Protein AF-A0A2N3DZ09-F1 (afdb_monomer)

Solvent-accessible surface area (backbone atoms only — not comparable to full-atom values): 9386 Å² total; per-residue (Å²): 88,71,68,40,46,47,39,39,41,68,52,60,60,44,59,74,87,43,36,81,53,61,42,41,30,54,29,26,44,50,49,13,45,51,24,38,31,51,24,44,52,27,56,62,69,74,42,85,71,33,64,64,31,42,54,54,16,49,54,24,42,52,52,20,52,54,44,47,62,77,50,73,42,57,91,76,39,46,87,38,39,52,97,92,37,68,31,72,43,34,47,53,20,52,53,48,47,52,51,47,53,52,51,50,51,52,41,74,75,44,48,89,80,42,56,71,66,55,50,55,49,51,48,19,49,46,27,29,49,51,6,48,31,44,28,52,70,41,59,89,63,66,85,41,62,84,79,25,40,87,65,45,78,56,69,36,58,54,36,30,52,50,9,48,48,25,44,49,51,55,56,52,51,51,55,62,66,74,79,108

Secondary structure (DSSP, 8-state):
-HHHHIIIIIIS---GGGIIIIIHHHHHHHHHHHHHHHHHHHHHTT-S-HHHHHHHHHHHHHHHHHHHHHT-SHHHHGGGEETTEE-HHHHHHHHHHHHHHHHHHHHHHHGGGS-HHHHHHHHHHHHHHHHHHHHTTTGGGTS-GGGSGGGPPPHHHHHHHHHHHHHHHHHHHHHTTT--

Structure (mmCIF, N/CA/C/O backbone):
data_AF-A0A2N3DZ09-F1
#
_entry.id   AF-A0A2N3DZ09-F1
#
loop_
_atom_site.group_PDB
_atom_site.id
_atom_site.type_symbol
_atom_site.label_atom_id
_atom_site.label_alt_id
_atom_site.label_comp_id
_atom_site.label_asym_id
_atom_site.label_entity_id
_atom_site.label_seq_id
_atom_site.pdbx_PDB_ins_code
_atom_site.Cartn_x
_atom_site.Cartn_y
_atom_site.Cartn_z
_atom_site.occupancy
_atom_site.B_iso_or_equiv
_atom_site.auth_seq_id
_atom_site.auth_comp_id
_atom_site.auth_asym_id
_atom_site.auth_atom_id
_atom_site.pdbx_PDB_model_num
ATOM 1 N N . MET A 1 1 ? 0.516 -13.765 -2.523 1.00 92.62 1 MET A N 1
ATOM 2 C CA . MET A 1 1 ? 1.692 -14.505 -3.037 1.00 92.62 1 MET A CA 1
ATOM 3 C C . MET A 1 1 ? 1.412 -15.111 -4.404 1.00 92.62 1 MET A C 1
ATOM 5 O O . MET A 1 1 ? 1.943 -14.573 -5.361 1.00 92.62 1 MET A O 1
ATOM 9 N N . ILE A 1 2 ? 0.514 -16.102 -4.525 1.00 97.50 2 ILE A N 1
ATOM 10 C CA . ILE A 1 2 ? 0.179 -16.771 -5.805 1.00 97.50 2 ILE A CA 1
ATOM 11 C C . ILE A 1 2 ? -0.110 -15.769 -6.933 1.00 97.50 2 ILE A C 1
ATOM 13 O O . ILE A 1 2 ? 0.542 -15.807 -7.970 1.00 97.50 2 ILE A O 1
ATOM 17 N N . TYR A 1 3 ? -1.008 -14.809 -6.692 1.00 97.88 3 TYR A N 1
ATOM 18 C CA . TYR A 1 3 ? -1.333 -13.768 -7.673 1.00 97.88 3 TYR A CA 1
ATOM 19 C C . TYR A 1 3 ? -0.104 -12.972 -8.141 1.00 97.88 3 TYR A C 1
ATOM 21 O O . TYR A 1 3 ? 0.063 -12.719 -9.330 1.00 97.88 3 TYR A O 1
ATOM 29 N N . ALA A 1 4 ? 0.774 -12.578 -7.213 1.00 97.75 4 ALA A N 1
ATOM 30 C CA . ALA A 1 4 ? 1.975 -11.818 -7.545 1.00 97.75 4 ALA A CA 1
ATOM 31 C C . ALA A 1 4 ? 2.954 -12.673 -8.363 1.00 97.75 4 ALA A C 1
ATOM 33 O O . ALA A 1 4 ? 3.461 -12.210 -9.377 1.00 97.75 4 ALA A O 1
ATOM 34 N N . THR A 1 5 ? 3.174 -13.929 -7.977 1.00 98.31 5 THR A N 1
ATOM 35 C CA . THR A 1 5 ? 4.051 -14.843 -8.720 1.00 98.31 5 THR A CA 1
ATOM 36 C C . THR A 1 5 ? 3.537 -15.097 -10.133 1.00 98.31 5 THR A C 1
ATOM 38 O O . THR A 1 5 ? 4.294 -14.932 -11.088 1.00 98.31 5 THR A O 1
ATOM 41 N N . LEU A 1 6 ? 2.245 -15.397 -10.286 1.00 98.38 6 LEU A N 1
ATOM 42 C CA . LEU A 1 6 ? 1.620 -15.566 -11.596 1.00 98.38 6 LEU A CA 1
ATOM 43 C C . LEU A 1 6 ? 1.772 -14.297 -12.447 1.00 98.38 6 LEU A C 1
ATOM 45 O O . LEU A 1 6 ? 2.271 -14.342 -13.567 1.00 98.38 6 LEU A O 1
ATOM 49 N N . ARG A 1 7 ? 1.404 -13.134 -11.905 1.00 97.81 7 ARG A N 1
ATOM 50 C CA . ARG A 1 7 ? 1.424 -11.879 -12.662 1.00 97.81 7 ARG A CA 1
ATOM 51 C C . ARG A 1 7 ? 2.832 -11.432 -13.051 1.00 97.81 7 ARG A C 1
ATOM 53 O O . ARG A 1 7 ? 3.018 -10.946 -14.161 1.00 97.81 7 ARG A O 1
ATOM 60 N N . TYR A 1 8 ? 3.799 -11.507 -12.139 1.00 97.44 8 TYR A N 1
ATOM 61 C CA . TYR A 1 8 ? 5.129 -10.934 -12.360 1.00 97.44 8 TYR A CA 1
ATOM 62 C C . TYR A 1 8 ? 6.102 -11.930 -12.988 1.00 97.44 8 TYR A C 1
ATOM 64 O O . TYR A 1 8 ? 6.720 -11.589 -13.989 1.00 97.44 8 TYR A O 1
ATOM 72 N N . ASN A 1 9 ? 6.225 -13.146 -12.460 1.00 98.31 9 ASN A N 1
ATOM 73 C CA . ASN A 1 9 ? 7.217 -14.101 -12.962 1.00 98.31 9 ASN A CA 1
ATOM 74 C C . ASN A 1 9 ? 6.710 -14.865 -14.185 1.00 98.31 9 ASN A C 1
ATOM 76 O O . ASN A 1 9 ? 7.442 -14.994 -15.157 1.00 98.31 9 ASN A O 1
ATOM 80 N N . VAL A 1 10 ? 5.452 -15.318 -14.165 1.00 98.12 10 VAL A N 1
ATOM 81 C CA . VAL A 1 10 ? 4.904 -16.123 -15.270 1.00 98.12 10 VAL A CA 1
ATOM 82 C C . VAL A 1 10 ? 4.451 -15.235 -16.431 1.00 98.12 10 VAL A C 1
ATOM 84 O O . VAL A 1 10 ? 4.887 -15.434 -17.556 1.00 98.12 10 VAL A O 1
ATOM 87 N N . LEU A 1 11 ? 3.601 -14.234 -16.173 1.00 97.81 11 LEU A N 1
ATOM 88 C CA . LEU A 1 11 ? 2.955 -13.456 -17.242 1.00 97.81 11 LEU A CA 1
ATOM 89 C C . LEU A 1 11 ? 3.761 -12.233 -17.700 1.00 97.81 11 LEU A C 1
ATOM 91 O O . LEU A 1 11 ? 3.748 -11.901 -18.879 1.00 97.81 11 LEU A O 1
ATOM 95 N N . LYS A 1 12 ? 4.446 -11.536 -16.783 1.00 95.94 12 LYS A N 1
ATOM 96 C CA . LYS A 1 12 ? 5.284 -10.367 -17.116 1.00 95.94 12 LYS A CA 1
ATOM 97 C C . LYS A 1 12 ? 6.733 -10.753 -17.463 1.00 95.94 12 LYS A C 1
ATOM 99 O O . LYS A 1 12 ? 7.478 -9.900 -17.930 1.00 95.94 12 LYS A O 1
ATOM 104 N N . GLY A 1 13 ? 7.136 -12.002 -17.217 1.00 97.06 13 GLY A N 1
ATOM 105 C CA . GLY A 1 13 ? 8.483 -12.495 -17.524 1.00 97.06 13 GLY A CA 1
ATOM 106 C C . GLY A 1 13 ? 9.590 -11.943 -16.620 1.00 97.06 13 GLY A C 1
ATOM 107 O O . GLY A 1 13 ? 10.732 -11.834 -17.056 1.00 97.06 13 GLY A O 1
ATOM 108 N N . VAL A 1 14 ? 9.280 -11.561 -15.374 1.00 97.06 14 VAL A N 1
ATOM 109 C CA . VAL A 1 14 ? 10.313 -11.165 -14.400 1.00 97.06 14 VAL A CA 1
ATOM 110 C C . VAL A 1 14 ? 11.214 -12.371 -14.091 1.00 97.06 14 VAL A C 1
ATOM 112 O O . VAL A 1 14 ? 10.671 -13.426 -13.734 1.00 97.06 14 VAL A O 1
ATOM 115 N N . PRO A 1 15 ? 12.555 -12.227 -14.161 1.00 97.75 15 PRO A N 1
ATOM 116 C CA . PRO A 1 15 ? 13.486 -13.307 -13.856 1.00 97.75 15 PRO A CA 1
ATOM 117 C C . PRO A 1 15 ? 13.202 -13.962 -12.503 1.00 97.75 15 PRO A C 1
ATOM 119 O O . PRO A 1 15 ? 12.905 -13.296 -11.510 1.00 97.75 15 PRO A O 1
ATOM 122 N N . TRP A 1 16 ? 13.305 -15.290 -12.439 1.00 98.25 16 TRP A N 1
ATOM 123 C CA . TRP A 1 16 ? 13.084 -16.033 -11.194 1.00 98.25 16 TRP A CA 1
ATOM 124 C C . TRP A 1 16 ? 14.126 -15.717 -10.116 1.00 98.25 16 TRP A C 1
ATOM 126 O O . TRP A 1 16 ? 13.819 -15.822 -8.932 1.00 98.25 16 TRP A O 1
ATOM 136 N N . THR A 1 17 ? 15.315 -15.256 -10.510 1.00 97.94 17 THR A N 1
ATOM 137 C CA . THR A 1 17 ? 16.346 -14.734 -9.600 1.00 97.94 17 THR A CA 1
ATOM 138 C C . THR A 1 17 ? 15.863 -13.529 -8.796 1.00 97.94 17 THR A C 1
ATOM 140 O O . THR A 1 17 ? 16.268 -13.364 -7.650 1.00 97.94 17 THR A O 1
ATOM 143 N N . ASP A 1 18 ? 14.936 -12.741 -9.345 1.00 97.56 18 ASP A N 1
ATOM 144 C CA . ASP A 1 18 ? 14.378 -11.559 -8.683 1.00 97.56 18 ASP A CA 1
ATOM 145 C C . ASP A 1 18 ? 13.150 -11.906 -7.833 1.00 97.56 18 ASP A C 1
ATOM 147 O O . ASP A 1 18 ? 12.592 -11.050 -7.148 1.00 97.56 18 ASP A O 1
ATOM 151 N N . TRP A 1 19 ? 12.681 -13.158 -7.854 1.00 97.88 19 TRP A N 1
ATOM 152 C CA . TRP A 1 19 ? 11.498 -13.568 -7.098 1.00 97.88 19 TRP A CA 1
ATOM 153 C C . TRP A 1 19 ? 11.608 -13.275 -5.586 1.00 97.88 19 TRP A C 1
ATOM 155 O O . TRP A 1 19 ? 10.655 -12.690 -5.050 1.00 97.88 19 TRP A O 1
ATOM 165 N N . PRO A 1 20 ? 12.729 -13.598 -4.894 1.00 97.56 20 PRO A N 1
ATOM 166 C CA . PRO A 1 20 ? 12.833 -13.431 -3.442 1.00 97.56 20 PRO A CA 1
ATOM 167 C C . PRO A 1 20 ? 12.804 -11.973 -2.985 1.00 97.56 20 PRO A C 1
ATOM 169 O O . PRO A 1 20 ? 12.381 -11.695 -1.868 1.00 97.56 20 PRO A O 1
ATOM 172 N N . SER A 1 21 ? 13.243 -11.042 -3.832 1.00 96.88 21 SER A N 1
ATOM 173 C CA . SER A 1 21 ? 13.284 -9.618 -3.513 1.00 96.88 21 SER A CA 1
ATOM 174 C C . SER A 1 21 ? 12.118 -8.886 -4.175 1.00 96.88 21 SER A C 1
ATOM 176 O O . SER A 1 21 ? 11.249 -8.361 -3.487 1.00 96.88 21 SER A O 1
ATOM 178 N N . TYR A 1 22 ? 12.019 -8.896 -5.501 1.00 97.75 22 TYR A N 1
ATOM 179 C CA . TYR A 1 22 ? 11.066 -8.091 -6.260 1.00 97.75 22 TYR A CA 1
ATOM 180 C C . TYR A 1 22 ? 9.622 -8.588 -6.152 1.00 97.75 22 TYR A C 1
ATOM 182 O O . TYR A 1 22 ? 8.715 -7.811 -5.839 1.00 97.75 22 TYR A O 1
ATOM 190 N N . THR A 1 23 ? 9.372 -9.873 -6.417 1.00 98.19 23 THR A N 1
ATOM 191 C CA . THR A 1 23 ? 8.002 -10.417 -6.388 1.00 98.19 23 THR A CA 1
ATOM 192 C C . THR A 1 23 ? 7.485 -10.519 -4.958 1.00 98.19 23 THR A C 1
ATOM 194 O O . THR A 1 23 ? 6.336 -10.144 -4.688 1.00 98.19 23 THR A O 1
ATOM 197 N N . LEU A 1 24 ? 8.334 -10.973 -4.033 1.00 98.00 24 LEU A N 1
ATOM 198 C CA . LEU A 1 24 ? 7.998 -11.061 -2.617 1.00 98.00 24 LEU A CA 1
ATOM 199 C C . LEU A 1 24 ? 7.676 -9.683 -2.022 1.00 98.00 24 LEU A C 1
ATOM 201 O O . LEU A 1 24 ? 6.643 -9.545 -1.367 1.00 98.00 24 LEU A O 1
ATOM 205 N N . ASN A 1 25 ? 8.455 -8.644 -2.354 1.00 98.56 25 ASN A N 1
ATOM 206 C CA . ASN A 1 25 ? 8.196 -7.266 -1.925 1.00 98.56 25 ASN A CA 1
ATOM 207 C C . ASN A 1 25 ? 6.770 -6.802 -2.272 1.00 98.56 25 ASN A C 1
ATOM 209 O O . ASN A 1 25 ? 6.054 -6.244 -1.440 1.00 98.56 25 ASN A O 1
ATOM 213 N N . LYS A 1 26 ? 6.303 -7.094 -3.491 1.00 98.19 26 LYS A N 1
ATOM 214 C CA . LYS A 1 26 ? 4.943 -6.729 -3.922 1.00 98.19 26 LYS A CA 1
ATOM 215 C C . LYS A 1 26 ? 3.862 -7.494 -3.173 1.00 98.19 26 LYS A C 1
ATOM 217 O O . LYS A 1 26 ? 2.798 -6.946 -2.892 1.00 98.19 26 LYS A O 1
ATOM 222 N N . ALA A 1 27 ? 4.112 -8.764 -2.867 1.00 98.38 27 ALA A N 1
ATOM 223 C CA . ALA A 1 27 ? 3.180 -9.557 -2.083 1.00 98.38 27 ALA A CA 1
ATOM 224 C C . ALA A 1 27 ? 3.114 -9.087 -0.626 1.00 98.38 27 ALA A C 1
ATOM 226 O O . ALA A 1 27 ? 2.021 -9.069 -0.070 1.00 98.38 27 ALA A O 1
ATOM 227 N N . PHE A 1 28 ? 4.242 -8.692 -0.030 1.00 98.75 28 PHE A N 1
ATOM 228 C CA . PHE A 1 28 ? 4.291 -8.120 1.315 1.00 98.75 28 PHE A CA 1
ATOM 229 C C . PHE A 1 28 ? 3.545 -6.792 1.391 1.00 98.75 28 PHE A C 1
ATOM 231 O O . PHE A 1 28 ? 2.725 -6.625 2.290 1.00 98.75 28 PHE A O 1
ATOM 238 N N . ALA A 1 29 ? 3.726 -5.909 0.404 1.00 98.56 29 ALA A N 1
ATOM 239 C CA . ALA A 1 29 ? 2.997 -4.644 0.320 1.00 98.56 29 ALA A CA 1
ATOM 240 C C . ALA A 1 29 ? 1.473 -4.853 0.372 1.00 98.56 29 ALA A C 1
ATOM 242 O O . ALA A 1 29 ? 0.774 -4.285 1.211 1.00 98.56 29 ALA A O 1
ATOM 243 N N . VAL A 1 30 ? 0.949 -5.723 -0.499 1.00 98.50 30 VAL A N 1
ATOM 244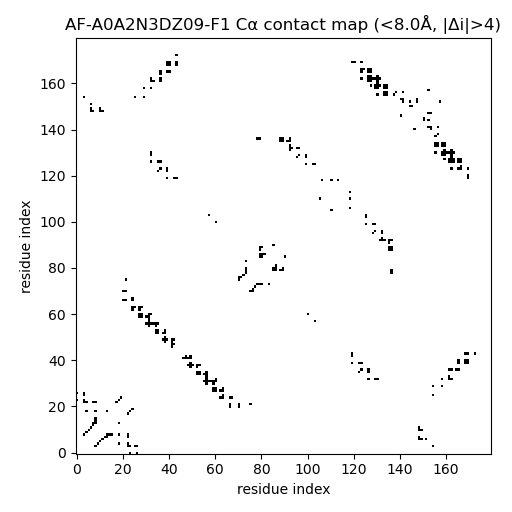 C CA . VAL A 1 30 ? -0.495 -5.996 -0.557 1.00 98.50 30 VAL A CA 1
ATOM 245 C C . VAL A 1 30 ? -0.964 -6.810 0.646 1.00 98.50 30 VAL A C 1
ATOM 247 O O . VAL A 1 30 ? -2.033 -6.540 1.180 1.00 98.50 30 VAL A O 1
ATOM 250 N N . GLY A 1 31 ? -0.172 -7.776 1.113 1.00 98.56 31 GLY A N 1
ATOM 251 C CA . GLY A 1 31 ? -0.488 -8.567 2.302 1.00 98.56 31 GLY A CA 1
ATOM 252 C C . GLY A 1 31 ? -0.629 -7.705 3.557 1.00 98.56 31 GLY A C 1
ATOM 253 O O . GLY A 1 31 ? -1.585 -7.884 4.309 1.00 98.56 31 GLY A O 1
ATOM 254 N N . SER A 1 32 ? 0.265 -6.729 3.736 1.00 98.69 32 SER A N 1
ATOM 255 C CA . SER A 1 32 ? 0.183 -5.745 4.814 1.00 98.69 32 SER A CA 1
ATOM 256 C C . SER A 1 32 ? -1.127 -4.960 4.760 1.00 98.69 32 SER A C 1
ATOM 258 O O . SER A 1 32 ? -1.901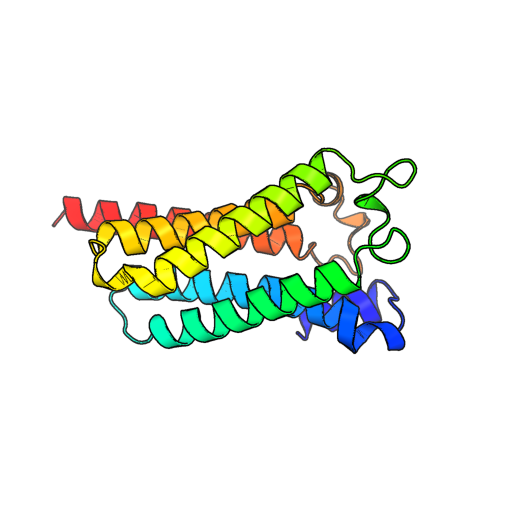 -4.973 5.719 1.00 98.69 32 SER A O 1
ATOM 260 N N . LEU A 1 33 ? -1.427 -4.351 3.608 1.00 98.69 33 LEU A N 1
ATOM 261 C CA . LEU A 1 33 ? -2.652 -3.579 3.423 1.00 98.69 33 LEU A CA 1
ATOM 262 C C . LEU A 1 33 ? -3.904 -4.422 3.685 1.00 98.69 33 LEU A C 1
ATOM 264 O O . LEU A 1 33 ? -4.798 -3.987 4.407 1.00 98.69 33 LEU A O 1
ATOM 268 N N . LEU A 1 34 ? -3.972 -5.640 3.143 1.00 98.62 34 LEU A N 1
ATOM 269 C CA . LEU A 1 34 ? -5.118 -6.525 3.349 1.00 98.62 34 LEU A CA 1
ATOM 270 C C . LEU A 1 34 ? -5.294 -6.911 4.824 1.00 98.62 34 LEU A C 1
ATOM 272 O O . LEU A 1 34 ? -6.430 -7.011 5.285 1.00 98.62 34 LEU A O 1
ATOM 276 N N . ALA A 1 35 ? -4.207 -7.071 5.584 1.00 98.62 35 ALA A N 1
ATOM 277 C CA . ALA A 1 35 ? -4.282 -7.308 7.023 1.00 98.62 35 ALA A CA 1
ATOM 278 C C . ALA A 1 35 ? -4.860 -6.095 7.776 1.00 98.62 35 ALA A C 1
ATOM 280 O O . ALA A 1 35 ? -5.722 -6.267 8.641 1.00 98.62 35 ALA A O 1
ATOM 281 N N . ILE A 1 36 ? -4.462 -4.871 7.406 1.00 98.31 36 ILE A N 1
ATOM 282 C CA . ILE A 1 36 ? -5.009 -3.631 7.984 1.00 98.31 36 ILE A CA 1
ATOM 283 C C . ILE A 1 36 ? -6.496 -3.481 7.622 1.00 98.31 36 ILE A C 1
ATOM 285 O O . ILE A 1 36 ? -7.320 -3.236 8.502 1.00 98.31 36 ILE A O 1
ATOM 289 N N . VAL A 1 37 ? -6.873 -3.699 6.358 1.00 98.50 37 VAL A N 1
ATOM 290 C CA . VAL A 1 37 ? -8.278 -3.661 5.907 1.00 98.50 37 VAL A CA 1
ATOM 291 C C . VAL A 1 37 ? -9.119 -4.696 6.661 1.00 98.50 37 VAL A C 1
ATOM 293 O O . VAL A 1 37 ? -10.204 -4.380 7.152 1.00 98.50 37 VAL A O 1
ATOM 296 N N . ALA A 1 38 ? -8.614 -5.920 6.828 1.00 98.25 38 ALA A N 1
ATOM 297 C CA . ALA A 1 38 ? -9.289 -6.953 7.606 1.00 98.25 38 ALA A CA 1
ATOM 298 C C . ALA A 1 38 ? -9.442 -6.559 9.086 1.00 98.25 38 ALA A C 1
ATOM 300 O O . ALA A 1 38 ? -10.485 -6.830 9.685 1.00 98.25 38 ALA A O 1
ATOM 301 N N . ALA A 1 39 ? -8.451 -5.882 9.674 1.00 97.38 39 ALA A N 1
ATOM 302 C CA . ALA A 1 39 ? -8.551 -5.350 11.030 1.00 97.38 39 ALA A CA 1
ATOM 303 C C . ALA A 1 39 ? -9.642 -4.270 11.141 1.00 97.38 39 ALA A C 1
ATOM 305 O O . ALA A 1 39 ? -10.433 -4.319 12.083 1.00 97.38 39 ALA A O 1
ATOM 306 N N . VAL A 1 40 ? -9.751 -3.361 10.163 1.00 96.81 40 VAL A N 1
ATOM 307 C CA . VAL A 1 40 ? -10.836 -2.361 10.091 1.00 96.81 40 VAL A CA 1
ATOM 308 C C . VAL A 1 40 ? -12.204 -3.044 10.029 1.00 96.81 40 VAL A C 1
ATOM 310 O O . VAL A 1 40 ? -13.092 -2.710 10.812 1.00 96.81 40 VAL A O 1
ATOM 313 N N 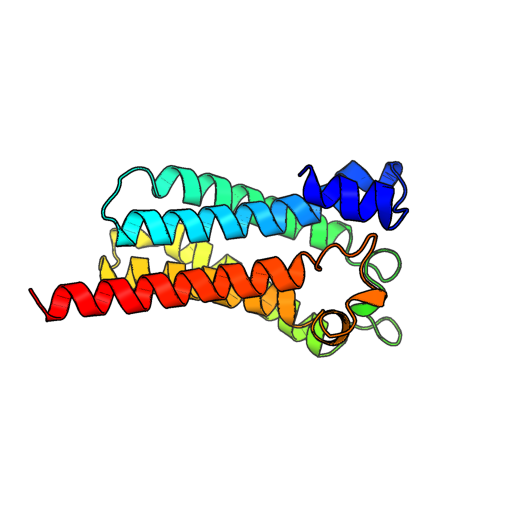. ILE A 1 41 ? -12.367 -4.050 9.164 1.00 96.38 41 ILE A N 1
ATOM 314 C CA . ILE A 1 41 ? -13.623 -4.808 9.041 1.00 96.38 41 ILE A CA 1
ATOM 315 C C . ILE A 1 41 ? -13.971 -5.523 10.354 1.00 96.38 41 ILE A C 1
ATOM 317 O O . ILE A 1 41 ? -15.124 -5.489 10.785 1.00 96.38 41 ILE A O 1
ATOM 321 N N . ARG A 1 42 ? -12.995 -6.157 11.019 1.00 95.75 42 ARG A N 1
ATOM 322 C CA . ARG A 1 42 ? -13.223 -6.820 12.315 1.00 95.75 42 ARG A CA 1
ATOM 323 C C . ARG A 1 42 ? -13.653 -5.832 13.393 1.00 95.75 42 ARG A C 1
ATOM 325 O O . ARG A 1 42 ? -14.603 -6.122 14.115 1.00 95.75 42 ARG A O 1
ATOM 332 N N . LEU A 1 43 ? -13.017 -4.662 13.464 1.00 92.88 43 LEU A N 1
ATOM 333 C CA . LEU A 1 43 ? -13.391 -3.610 14.412 1.00 92.88 43 LEU A CA 1
ATOM 334 C C . LEU A 1 43 ? -14.806 -3.084 14.149 1.00 92.88 43 LEU A C 1
ATOM 336 O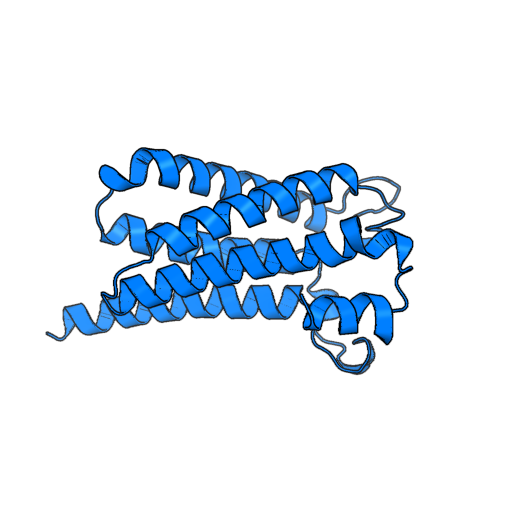 O . LEU A 1 43 ? -15.601 -3.002 15.085 1.00 92.88 43 LEU A O 1
ATOM 340 N N . ALA A 1 44 ? -15.153 -2.822 12.886 1.00 92.00 44 ALA A N 1
ATOM 341 C CA . ALA A 1 44 ? -16.496 -2.398 12.490 1.00 92.00 44 ALA A CA 1
ATOM 342 C C . ALA A 1 44 ? -17.570 -3.434 12.863 1.00 92.00 44 ALA A C 1
ATOM 344 O O . ALA A 1 44 ? -18.667 -3.072 13.281 1.00 92.00 44 ALA A O 1
ATOM 345 N N . ARG A 1 45 ? -17.239 -4.728 12.769 1.00 91.56 45 ARG A N 1
ATOM 346 C CA . ARG A 1 45 ? -18.122 -5.845 13.145 1.00 91.56 45 ARG A CA 1
ATOM 347 C C . ARG A 1 45 ? -18.046 -6.239 14.624 1.00 91.56 45 ARG A C 1
ATOM 349 O O . ARG A 1 45 ? -18.708 -7.196 15.007 1.00 91.56 45 ARG A O 1
ATOM 356 N N . ARG A 1 46 ? -17.242 -5.545 15.442 1.00 90.00 46 ARG A N 1
ATOM 357 C CA . ARG A 1 46 ? -17.003 -5.866 16.865 1.00 90.00 46 ARG A CA 1
ATOM 358 C C . ARG A 1 46 ? -16.498 -7.301 17.099 1.00 90.00 46 ARG A C 1
ATOM 360 O O . ARG A 1 46 ? -16.813 -7.923 18.106 1.00 90.00 46 ARG A O 1
ATOM 367 N N . VAL A 1 47 ? -15.692 -7.822 16.172 1.00 91.88 47 VAL A N 1
ATOM 368 C CA . VAL A 1 47 ? -15.083 -9.159 16.253 1.00 91.88 47 VAL A CA 1
ATOM 369 C C . VAL A 1 47 ? -13.646 -9.058 16.770 1.00 91.88 47 VAL A C 1
ATOM 371 O O . VAL A 1 47 ? -12.880 -8.185 16.357 1.00 91.88 47 VAL A O 1
ATOM 374 N N . ASN A 1 48 ? -13.266 -9.987 17.648 1.00 89.56 48 ASN A N 1
ATOM 375 C CA . ASN A 1 48 ? -11.923 -10.074 18.222 1.00 89.56 48 ASN A CA 1
ATOM 376 C C . ASN A 1 48 ? -10.841 -10.458 17.189 1.00 89.56 48 ASN A C 1
ATOM 378 O O . ASN A 1 48 ? -11.119 -10.902 16.074 1.00 89.56 48 ASN A O 1
ATOM 382 N N . GLY A 1 49 ? -9.570 -10.303 17.576 1.00 91.00 49 GLY A N 1
ATOM 383 C CA . GLY A 1 49 ? -8.420 -10.734 16.770 1.00 91.00 49 GLY A CA 1
ATOM 384 C C . GLY A 1 49 ? -7.926 -9.710 15.741 1.00 91.00 49 GLY A C 1
ATOM 385 O O . GLY A 1 49 ? -7.246 -10.086 14.788 1.00 91.00 49 GLY A O 1
ATOM 386 N N . SER A 1 50 ? -8.260 -8.425 15.890 1.00 93.06 50 SER A N 1
ATOM 387 C CA . SER A 1 50 ? -7.664 -7.344 15.088 1.00 93.06 50 SER A CA 1
ATOM 388 C C . SER A 1 50 ? -6.179 -7.136 15.411 1.00 93.06 50 SER A C 1
ATOM 390 O O . SER A 1 50 ? -5.394 -6.892 14.502 1.00 93.06 50 SER A O 1
ATOM 392 N N . ALA A 1 51 ? -5.769 -7.315 16.671 1.00 93.62 51 ALA A N 1
ATOM 393 C CA . ALA A 1 51 ? -4.383 -7.130 17.108 1.00 93.62 51 ALA A CA 1
ATOM 394 C C . ALA A 1 51 ? -3.390 -8.022 16.342 1.00 93.62 51 ALA A C 1
ATOM 396 O O . ALA A 1 51 ? -2.410 -7.524 15.799 1.00 93.62 51 ALA A O 1
ATOM 397 N N . THR A 1 52 ? -3.674 -9.323 16.217 1.00 96.19 52 THR A N 1
ATOM 398 C CA . THR A 1 52 ? -2.815 -10.263 15.477 1.00 96.19 52 THR A CA 1
ATOM 399 C C . THR A 1 52 ? -2.671 -9.877 14.004 1.00 96.19 52 THR A C 1
ATOM 401 O O . THR A 1 52 ? -1.578 -9.972 13.453 1.00 96.19 52 THR A O 1
ATOM 404 N N . LEU A 1 53 ? -3.751 -9.402 13.369 1.00 97.75 53 LEU A N 1
ATOM 405 C CA . LEU A 1 53 ? -3.696 -8.911 11.989 1.00 97.75 53 LEU A CA 1
ATOM 406 C C . LEU A 1 53 ? -2.808 -7.672 11.870 1.00 97.75 53 LEU A C 1
ATOM 408 O O . LEU A 1 53 ? -2.034 -7.581 10.926 1.00 97.75 53 LEU A O 1
ATOM 412 N N . LEU A 1 54 ? -2.894 -6.741 12.822 1.00 97.06 54 LEU A N 1
ATOM 413 C CA . LEU A 1 54 ? -2.087 -5.521 12.814 1.00 97.06 54 LEU A CA 1
ATOM 414 C C . LEU A 1 54 ? -0.602 -5.804 13.064 1.00 97.06 54 LEU A C 1
ATOM 416 O O . LEU A 1 54 ? 0.232 -5.192 12.407 1.00 97.06 54 LEU A O 1
ATOM 420 N N . VAL A 1 55 ? -0.264 -6.762 13.936 1.00 97.06 55 VAL A N 1
ATOM 421 C CA . VAL A 1 55 ? 1.130 -7.195 14.150 1.00 97.06 55 VAL A CA 1
ATOM 422 C C . VAL A 1 55 ? 1.727 -7.731 12.851 1.00 97.06 55 VAL A C 1
ATOM 424 O O . VAL A 1 55 ? 2.753 -7.234 12.390 1.00 97.06 55 VAL A O 1
ATOM 427 N N . TRP A 1 56 ? 1.061 -8.694 12.208 1.00 98.00 56 TRP A N 1
ATOM 428 C CA . TRP A 1 56 ? 1.543 -9.236 10.936 1.00 98.00 56 TRP A CA 1
ATOM 429 C C . TRP A 1 56 ? 1.498 -8.202 9.808 1.00 98.00 56 TRP A C 1
ATOM 431 O O . TRP A 1 56 ? 2.411 -8.155 8.988 1.00 98.00 56 TRP A O 1
ATOM 441 N N . GLY A 1 57 ? 0.491 -7.327 9.793 1.00 98.12 57 GLY A N 1
ATOM 442 C CA . GLY A 1 57 ? 0.406 -6.204 8.863 1.00 98.12 57 GLY A CA 1
ATOM 443 C C . GLY A 1 57 ? 1.610 -5.267 8.978 1.00 98.12 57 GLY A C 1
ATOM 444 O O . GLY A 1 57 ? 2.211 -4.923 7.960 1.00 98.12 57 GLY A O 1
ATOM 445 N N . GLY A 1 58 ? 2.013 -4.926 10.204 1.00 98.00 58 GLY A N 1
ATOM 446 C CA . GLY A 1 58 ? 3.196 -4.116 10.488 1.00 98.00 58 GLY A CA 1
ATOM 447 C C . GLY A 1 58 ? 4.501 -4.800 10.074 1.00 98.00 58 GLY A C 1
ATOM 448 O O . GLY A 1 58 ? 5.320 -4.182 9.398 1.00 98.00 58 GLY A O 1
ATOM 449 N N . VAL A 1 59 ? 4.672 -6.092 10.388 1.00 98.31 59 VAL A N 1
ATOM 450 C CA . VAL A 1 59 ? 5.850 -6.879 9.964 1.00 98.31 59 VAL A CA 1
ATOM 451 C C . VAL A 1 59 ? 5.988 -6.886 8.439 1.00 98.31 59 VAL A C 1
ATOM 453 O O . VAL A 1 59 ? 7.070 -6.633 7.910 1.00 98.31 59 VAL A O 1
ATOM 456 N N . LEU A 1 60 ? 4.888 -7.122 7.719 1.00 98.62 60 LEU A N 1
ATOM 457 C CA . LEU A 1 60 ? 4.883 -7.124 6.257 1.00 98.62 60 LEU A CA 1
ATOM 458 C C . LEU A 1 60 ? 5.164 -5.732 5.670 1.00 98.62 60 LEU A C 1
ATOM 460 O O . LEU A 1 60 ? 5.880 -5.636 4.675 1.00 98.62 60 LEU A O 1
ATOM 464 N N . ALA A 1 61 ? 4.651 -4.659 6.281 1.00 98.56 61 ALA A N 1
ATOM 465 C CA . ALA A 1 61 ? 4.938 -3.285 5.858 1.00 98.56 61 ALA A CA 1
ATOM 466 C C . ALA A 1 61 ? 6.415 -2.917 6.050 1.00 98.56 61 ALA A C 1
ATOM 468 O O . ALA A 1 61 ? 7.025 -2.298 5.175 1.00 98.56 61 ALA A O 1
ATOM 469 N N . LEU A 1 62 ? 7.004 -3.323 7.179 1.00 98.31 62 LEU A N 1
ATOM 470 C CA . LEU A 1 62 ? 8.419 -3.109 7.461 1.00 98.31 62 LEU A CA 1
ATOM 471 C C . LEU A 1 62 ? 9.292 -3.867 6.456 1.00 98.31 62 LEU A C 1
ATOM 473 O O . LEU A 1 62 ? 10.170 -3.268 5.838 1.00 98.31 62 LEU A O 1
ATOM 477 N N . ALA A 1 63 ? 9.008 -5.152 6.229 1.00 98.50 63 ALA A N 1
ATOM 478 C CA . ALA A 1 63 ? 9.716 -5.954 5.234 1.00 98.50 63 ALA A CA 1
ATOM 479 C C . ALA A 1 63 ? 9.595 -5.350 3.822 1.00 98.50 63 ALA A C 1
ATOM 481 O O . ALA A 1 63 ? 10.593 -5.238 3.112 1.00 98.50 63 ALA A O 1
ATOM 482 N N . HIS A 1 64 ? 8.396 -4.901 3.437 1.00 98.38 64 HIS A N 1
ATOM 483 C CA . HIS A 1 64 ? 8.159 -4.194 2.178 1.00 98.38 64 HIS A CA 1
ATOM 484 C C . HIS A 1 64 ? 9.009 -2.919 2.055 1.00 98.38 64 HIS A C 1
ATOM 486 O O . HIS A 1 64 ? 9.628 -2.675 1.018 1.00 98.38 64 HIS A O 1
ATOM 492 N N . SER A 1 65 ? 9.070 -2.114 3.114 1.00 98.25 65 SER A N 1
ATOM 493 C CA . SER A 1 65 ? 9.829 -0.861 3.121 1.00 98.25 65 SER A CA 1
ATOM 494 C C . SER A 1 65 ? 11.329 -1.118 2.960 1.00 98.25 65 SER A C 1
ATOM 496 O O . SER A 1 65 ? 11.971 -0.507 2.107 1.00 98.25 65 SER A O 1
ATOM 498 N N . LEU A 1 66 ? 11.876 -2.080 3.711 1.00 98.19 66 LEU A N 1
ATOM 499 C CA . LEU A 1 66 ? 13.291 -2.459 3.638 1.00 98.19 66 LEU A CA 1
ATOM 500 C C . LEU A 1 66 ? 13.669 -3.015 2.258 1.00 98.19 66 LEU A C 1
ATOM 502 O O . LEU A 1 66 ? 14.664 -2.585 1.677 1.00 98.19 66 LEU A O 1
ATOM 506 N N . LEU A 1 67 ? 12.854 -3.914 1.695 1.00 98.31 67 LEU A N 1
ATOM 507 C CA . LEU A 1 67 ? 13.072 -4.439 0.342 1.00 98.31 67 LEU A CA 1
ATOM 508 C C . LEU A 1 67 ? 12.947 -3.348 -0.723 1.00 98.31 67 LEU A C 1
ATOM 510 O O . LEU A 1 67 ? 13.683 -3.357 -1.704 1.00 98.31 67 LEU A O 1
ATOM 514 N N . THR A 1 68 ? 12.028 -2.398 -0.546 1.00 97.81 68 THR A N 1
ATOM 515 C CA . THR A 1 68 ? 11.874 -1.279 -1.480 1.00 97.81 68 THR A CA 1
ATOM 516 C C . THR A 1 68 ? 13.105 -0.384 -1.475 1.00 97.81 68 THR A C 1
ATOM 518 O O . THR A 1 68 ? 13.562 -0.036 -2.557 1.00 97.81 68 THR A O 1
ATOM 521 N N . PHE A 1 69 ? 13.686 -0.081 -0.309 1.00 96.88 69 PHE A N 1
ATOM 522 C CA . PHE A 1 69 ? 14.948 0.662 -0.232 1.00 96.88 69 PHE A CA 1
ATOM 523 C C . PHE A 1 69 ? 16.121 -0.108 -0.841 1.00 96.88 69 PHE A C 1
ATOM 525 O O . PHE A 1 69 ? 16.887 0.476 -1.601 1.00 96.88 69 PHE A O 1
ATOM 532 N N . ALA A 1 70 ? 16.231 -1.413 -0.580 1.00 97.62 70 ALA A N 1
ATOM 533 C CA . ALA A 1 70 ? 17.280 -2.250 -1.166 1.00 97.62 70 ALA A CA 1
ATOM 534 C C . ALA A 1 70 ? 17.194 -2.346 -2.703 1.00 97.62 70 ALA A C 1
ATOM 536 O O . ALA A 1 70 ? 18.201 -2.575 -3.365 1.00 97.62 70 ALA A O 1
ATOM 537 N N . LEU A 1 71 ? 15.994 -2.173 -3.265 1.00 97.31 71 LEU A N 1
ATOM 538 C CA . LEU A 1 71 ? 15.723 -2.232 -4.703 1.00 97.31 71 LEU A CA 1
ATOM 539 C C . LEU A 1 71 ? 15.520 -0.847 -5.338 1.00 97.31 71 LEU A C 1
ATOM 541 O O . LEU A 1 71 ? 15.084 -0.793 -6.487 1.00 97.31 71 LEU A O 1
ATOM 545 N N . LEU A 1 72 ? 15.741 0.260 -4.614 1.00 97.00 72 LEU A N 1
ATOM 546 C CA . LEU A 1 72 ? 15.416 1.615 -5.081 1.00 97.00 72 LEU A CA 1
ATOM 547 C C . LEU A 1 72 ? 16.410 2.093 -6.149 1.00 97.00 72 LEU A C 1
ATOM 549 O O . LEU A 1 72 ? 17.251 2.951 -5.907 1.00 97.00 72 LEU A O 1
ATOM 553 N N . ASP A 1 73 ? 16.277 1.524 -7.340 1.00 96.31 73 ASP A N 1
ATOM 554 C CA . ASP A 1 73 ? 17.157 1.728 -8.480 1.00 96.31 73 ASP A CA 1
ATOM 555 C C . ASP A 1 73 ? 16.335 1.742 -9.790 1.00 96.31 73 ASP A C 1
ATOM 557 O O . ASP A 1 73 ? 15.326 1.021 -9.895 1.00 96.31 73 ASP A O 1
ATOM 561 N N . PRO A 1 74 ? 16.719 2.543 -10.805 1.00 95.44 74 PRO A N 1
ATOM 562 C CA . PRO A 1 74 ? 16.048 2.572 -12.104 1.00 95.44 74 PRO A CA 1
ATOM 563 C C . PRO A 1 74 ? 15.945 1.209 -12.803 1.00 95.44 74 PRO A C 1
ATOM 565 O O . PRO A 1 74 ? 14.987 0.995 -13.545 1.00 95.44 74 PRO A O 1
ATOM 568 N N . ILE A 1 75 ? 16.861 0.271 -12.545 1.00 95.00 75 ILE A N 1
ATOM 569 C CA . ILE A 1 75 ? 16.820 -1.096 -13.085 1.00 95.00 75 ILE A CA 1
ATOM 570 C C . ILE A 1 75 ? 15.534 -1.811 -12.647 1.00 95.00 75 ILE A C 1
ATOM 572 O O . ILE A 1 75 ? 14.849 -2.424 -13.466 1.00 95.00 75 ILE A O 1
ATOM 576 N N . TYR A 1 76 ? 15.145 -1.690 -11.375 1.00 95.25 76 TYR A N 1
ATOM 577 C CA . TYR A 1 76 ? 13.944 -2.346 -10.840 1.00 95.25 76 TYR A CA 1
ATOM 578 C C . TYR A 1 76 ? 12.680 -1.497 -10.991 1.00 95.25 76 TYR A C 1
ATOM 580 O O . TYR A 1 76 ? 11.567 -2.025 -11.145 1.00 95.25 76 TYR A O 1
ATOM 588 N N . TYR A 1 77 ? 12.835 -0.174 -10.934 1.00 94.75 77 TYR A N 1
ATOM 589 C CA . TYR A 1 77 ? 11.730 0.769 -10.843 1.00 94.75 77 TYR A CA 1
ATOM 590 C C . TYR A 1 77 ? 11.844 1.934 -11.828 1.00 94.75 77 TYR A C 1
ATOM 592 O O . TYR A 1 77 ? 11.552 3.064 -11.460 1.00 94.75 77 TYR A O 1
ATOM 600 N N . ALA A 1 78 ? 12.180 1.671 -13.094 1.00 94.69 78 ALA A N 1
ATOM 601 C CA . ALA A 1 78 ? 12.380 2.695 -14.130 1.00 94.69 78 ALA A CA 1
ATOM 602 C C . ALA A 1 78 ? 11.330 3.826 -14.138 1.00 94.69 78 ALA A C 1
ATOM 604 O O . ALA A 1 78 ? 11.678 4.993 -14.234 1.00 94.69 78 ALA A O 1
ATOM 605 N N . ARG A 1 79 ? 10.041 3.502 -13.954 1.00 92.69 79 ARG A N 1
ATOM 606 C CA . ARG A 1 79 ? 8.939 4.490 -13.933 1.00 92.69 79 ARG A CA 1
ATOM 607 C C . ARG A 1 79 ? 8.969 5.460 -12.749 1.00 92.69 79 ARG A C 1
ATOM 609 O O . ARG A 1 79 ? 8.305 6.489 -12.797 1.00 92.69 79 ARG A O 1
ATOM 616 N N . LEU A 1 80 ? 9.678 5.120 -11.675 1.00 96.50 80 LEU A N 1
ATOM 617 C CA . LEU A 1 80 ? 9.856 6.009 -10.5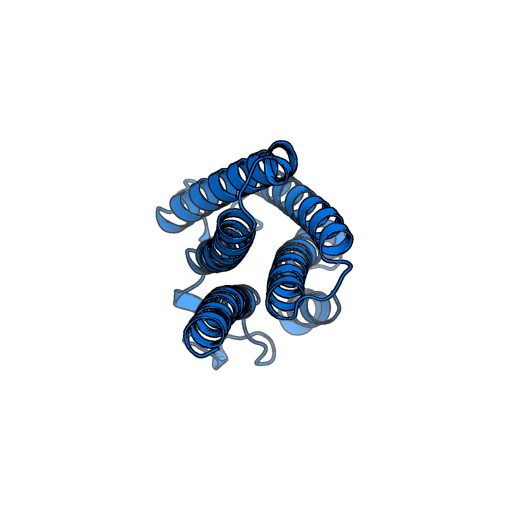32 1.00 96.50 80 LEU A CA 1
ATOM 618 C C . LEU A 1 80 ? 10.895 7.094 -10.812 1.00 96.50 80 LEU A C 1
ATOM 620 O O . LEU A 1 80 ? 10.915 8.081 -10.081 1.00 96.50 80 LEU A O 1
ATOM 624 N N . PHE A 1 81 ? 11.705 6.943 -11.863 1.00 97.62 81 PHE A N 1
ATOM 625 C CA . PHE A 1 81 ? 12.819 7.826 -12.164 1.00 97.62 81 PHE A CA 1
ATOM 626 C C . PHE A 1 81 ? 12.643 8.565 -13.497 1.00 97.62 81 PHE A C 1
ATOM 628 O O . PHE A 1 81 ? 12.080 8.047 -14.457 1.00 97.62 81 PHE A O 1
ATOM 635 N N . HIS A 1 82 ? 13.166 9.784 -13.551 1.00 96.88 82 HIS A N 1
ATOM 636 C CA . HIS A 1 82 ? 13.351 10.586 -14.751 1.00 96.88 82 HIS A CA 1
ATOM 637 C C . HIS A 1 82 ? 14.720 11.262 -14.645 1.00 96.88 82 HIS A C 1
ATOM 639 O O . HIS A 1 82 ? 15.012 11.892 -13.630 1.00 96.88 82 HIS A O 1
ATOM 645 N N . GLU A 1 83 ? 15.586 11.055 -15.643 1.00 95.12 83 GLU A N 1
ATOM 646 C CA . GLU A 1 83 ? 16.969 11.571 -15.646 1.00 95.12 83 GLU A CA 1
ATOM 647 C C . GLU A 1 83 ? 17.756 11.221 -14.364 1.00 95.12 83 GLU A C 1
ATOM 649 O O . GLU A 1 83 ? 18.456 12.044 -13.776 1.00 95.12 83 GLU A O 1
ATOM 654 N N . GLY A 1 84 ? 17.592 9.987 -13.874 1.00 93.06 84 GLY A N 1
ATOM 655 C CA . GLY A 1 84 ? 18.262 9.496 -12.663 1.00 93.06 84 GLY A CA 1
ATOM 656 C C . GLY A 1 84 ? 17.710 10.045 -11.340 1.00 93.06 84 GLY A C 1
ATOM 657 O O . GLY A 1 84 ? 18.173 9.639 -10.278 1.00 93.06 84 GLY A O 1
ATOM 658 N N . LYS A 1 85 ? 16.700 10.921 -11.368 1.00 96.44 85 LYS A N 1
ATOM 659 C CA . LYS A 1 85 ? 16.032 11.463 -10.173 1.00 96.44 85 LYS A CA 1
ATOM 660 C C . LYS A 1 85 ? 14.637 10.885 -10.016 1.00 96.44 85 LYS A C 1
ATOM 662 O O . LYS A 1 85 ? 14.011 10.497 -10.995 1.00 96.44 85 LYS A O 1
ATOM 667 N N . LEU A 1 86 ? 14.121 10.860 -8.790 1.00 97.62 86 LEU A N 1
ATOM 668 C CA . LEU A 1 86 ? 12.729 10.486 -8.549 1.00 97.62 86 LEU A CA 1
ATOM 669 C C . LEU A 1 86 ? 11.779 11.468 -9.247 1.00 97.62 86 LEU A C 1
ATOM 671 O O . LEU A 1 86 ? 11.940 12.685 -9.154 1.00 97.62 86 LEU A O 1
ATOM 675 N N . THR A 1 87 ? 10.753 10.936 -9.905 1.00 98.06 87 THR A N 1
ATOM 676 C CA . THR A 1 87 ? 9.639 11.748 -10.410 1.00 98.06 87 THR A CA 1
ATOM 677 C C . THR A 1 87 ? 8.876 12.389 -9.249 1.00 98.06 87 THR A C 1
ATOM 679 O O . THR A 1 87 ? 8.887 11.878 -8.129 1.00 98.06 87 THR A O 1
ATOM 682 N N . ALA A 1 88 ? 8.143 13.477 -9.503 1.00 97.88 88 ALA A N 1
ATOM 683 C CA . ALA A 1 88 ? 7.313 14.113 -8.474 1.00 97.88 88 ALA A CA 1
ATOM 684 C C . ALA A 1 88 ? 6.310 13.127 -7.840 1.00 97.88 88 ALA A C 1
ATOM 686 O O . ALA A 1 88 ? 6.148 13.105 -6.620 1.00 97.88 88 ALA A O 1
ATOM 687 N N . ALA A 1 89 ? 5.695 12.261 -8.653 1.00 97.88 89 ALA A N 1
ATOM 688 C CA . ALA A 1 89 ? 4.775 11.228 -8.181 1.00 97.88 89 ALA A CA 1
ATOM 689 C C . ALA A 1 89 ? 5.476 10.169 -7.312 1.00 97.88 89 ALA A C 1
ATOM 691 O O . ALA A 1 89 ? 4.942 9.776 -6.275 1.00 97.88 89 ALA A O 1
ATOM 692 N N . ALA A 1 90 ? 6.680 9.731 -7.696 1.00 97.50 90 ALA A N 1
ATOM 693 C CA . ALA A 1 90 ? 7.471 8.795 -6.900 1.00 97.50 90 ALA A CA 1
ATOM 694 C C . ALA A 1 90 ? 7.926 9.413 -5.570 1.00 97.50 90 ALA A C 1
ATOM 696 O O . ALA A 1 90 ? 7.803 8.769 -4.531 1.00 97.50 90 ALA A O 1
ATOM 697 N N . SER A 1 91 ? 8.376 10.670 -5.585 1.00 98.19 91 SER A N 1
ATOM 698 C CA . SER A 1 91 ? 8.746 11.418 -4.380 1.00 98.19 91 SER A CA 1
ATOM 699 C C . SER A 1 91 ? 7.558 11.568 -3.429 1.00 98.19 91 SER A C 1
ATOM 701 O O . SER A 1 91 ? 7.661 11.190 -2.266 1.00 98.19 91 SER A O 1
ATOM 703 N N . ALA A 1 92 ? 6.400 12.015 -3.928 1.00 98.56 92 ALA A N 1
ATOM 704 C CA . ALA A 1 92 ? 5.178 12.120 -3.129 1.00 98.56 92 ALA A CA 1
ATOM 705 C C . ALA A 1 92 ? 4.745 10.760 -2.558 1.00 98.56 92 ALA A C 1
ATOM 707 O O . ALA A 1 92 ? 4.365 10.666 -1.391 1.00 98.56 92 ALA A O 1
ATOM 708 N N . SER A 1 93 ? 4.855 9.698 -3.362 1.00 98.44 93 SER A N 1
ATOM 709 C CA . SER A 1 93 ? 4.590 8.329 -2.928 1.00 98.44 93 SER A CA 1
ATOM 710 C C . SER A 1 93 ? 5.500 7.927 -1.769 1.00 98.44 93 SER A C 1
ATOM 712 O O . SER A 1 93 ? 5.000 7.519 -0.723 1.00 98.44 93 SER A O 1
ATOM 714 N N . LEU A 1 94 ? 6.819 8.075 -1.902 1.00 98.19 94 LEU A N 1
ATOM 715 C CA . LEU A 1 94 ? 7.773 7.705 -0.852 1.00 98.19 94 LEU A CA 1
ATOM 716 C C . LEU A 1 94 ? 7.569 8.523 0.429 1.00 98.19 94 LEU A C 1
ATOM 718 O O . LEU A 1 94 ? 7.550 7.945 1.515 1.00 98.19 94 LEU A O 1
ATOM 722 N N . THR A 1 95 ? 7.337 9.835 0.317 1.00 98.56 95 THR A N 1
ATOM 723 C CA . THR A 1 95 ? 7.026 10.694 1.470 1.00 98.56 95 THR A CA 1
ATOM 724 C C . THR A 1 95 ? 5.750 10.245 2.180 1.00 98.56 95 THR A C 1
ATOM 726 O O . THR A 1 95 ? 5.742 10.120 3.405 1.00 98.56 95 THR A O 1
ATOM 729 N N . LEU A 1 96 ? 4.683 9.949 1.432 1.00 98.75 96 LEU A N 1
ATOM 730 C CA . LEU A 1 96 ? 3.437 9.445 2.003 1.00 98.75 96 LEU A CA 1
ATOM 731 C C . LEU A 1 96 ? 3.639 8.082 2.680 1.00 98.75 96 LEU A C 1
ATOM 733 O O . LEU A 1 96 ? 3.150 7.877 3.786 1.00 98.75 96 LEU A O 1
ATOM 737 N N . GLY A 1 97 ? 4.392 7.172 2.057 1.00 98.50 97 GLY A N 1
ATOM 738 C CA . GLY A 1 97 ? 4.723 5.868 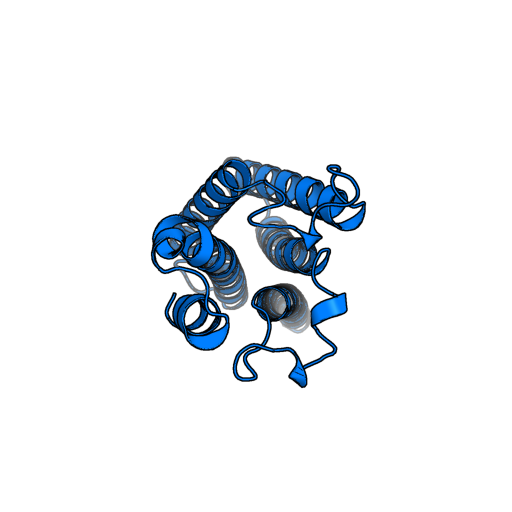2.636 1.00 98.50 97 GLY A CA 1
ATOM 739 C C . GLY A 1 97 ? 5.471 5.998 3.965 1.00 98.50 97 GLY A C 1
ATOM 740 O O . GLY A 1 97 ? 5.096 5.364 4.951 1.00 98.50 97 GLY A O 1
ATOM 741 N N . ALA A 1 98 ? 6.469 6.884 4.027 1.00 98.38 98 ALA A N 1
ATOM 742 C CA . ALA A 1 98 ? 7.208 7.171 5.254 1.00 98.38 98 ALA A CA 1
ATOM 743 C C . ALA A 1 98 ? 6.306 7.753 6.357 1.00 98.38 98 ALA A C 1
ATOM 745 O O . ALA A 1 98 ? 6.368 7.307 7.504 1.00 98.38 98 ALA A O 1
ATOM 746 N N . LEU A 1 99 ? 5.423 8.698 6.014 1.00 98.56 99 LEU A N 1
ATOM 747 C CA . LEU A 1 99 ? 4.461 9.269 6.959 1.00 98.56 99 LEU A CA 1
ATOM 748 C C . LEU A 1 99 ? 3.494 8.206 7.498 1.00 98.56 99 LEU A C 1
ATOM 750 O O . LEU A 1 99 ? 3.250 8.151 8.701 1.00 98.56 99 LEU A O 1
ATOM 754 N N . LEU A 1 100 ? 2.963 7.342 6.632 1.00 98.44 100 LEU A N 1
ATOM 755 C CA . LEU A 1 100 ? 2.055 6.265 7.031 1.00 98.44 100 LEU A CA 1
ATOM 756 C C . LEU A 1 100 ? 2.734 5.270 7.973 1.00 98.44 100 LEU A C 1
ATOM 758 O O . LEU A 1 100 ? 2.133 4.886 8.975 1.00 98.44 100 LEU A O 1
ATOM 762 N N . MET A 1 101 ? 3.991 4.906 7.702 1.00 97.50 101 MET A N 1
ATOM 763 C CA . MET A 1 101 ? 4.790 4.073 8.604 1.00 97.50 101 MET A CA 1
ATOM 764 C C . MET A 1 101 ? 4.987 4.743 9.968 1.00 97.50 101 MET A C 1
ATOM 766 O O . MET A 1 101 ? 4.789 4.099 10.99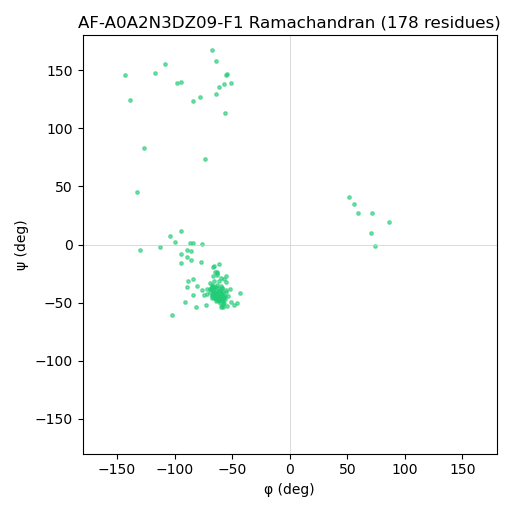7 1.00 97.50 101 MET A O 1
ATOM 770 N N . ALA A 1 102 ? 5.306 6.041 9.994 1.00 97.56 102 ALA A N 1
ATOM 771 C CA . ALA A 1 102 ? 5.466 6.791 11.238 1.00 97.56 102 ALA A CA 1
ATOM 772 C C . ALA A 1 102 ? 4.160 6.862 12.051 1.00 97.56 102 ALA A C 1
ATOM 774 O O . ALA A 1 102 ? 4.168 6.656 13.264 1.00 97.56 102 ALA A O 1
ATOM 775 N N . VAL A 1 103 ? 3.023 7.105 11.392 1.00 96.69 103 VAL A N 1
ATOM 776 C CA . VAL A 1 103 ? 1.703 7.134 12.044 1.00 96.69 103 VAL A CA 1
ATOM 777 C C . VAL A 1 103 ? 1.297 5.744 12.538 1.00 96.69 103 VAL A C 1
ATOM 779 O O . VAL A 1 103 ? 0.727 5.628 13.623 1.00 96.69 103 VAL A O 1
ATOM 782 N N . MET A 1 104 ? 1.602 4.686 11.784 1.00 95.75 104 MET A N 1
ATOM 783 C CA . MET A 1 104 ? 1.347 3.308 12.203 1.00 95.75 104 MET A CA 1
ATOM 784 C C . MET A 1 104 ? 2.160 2.943 13.450 1.00 95.75 104 MET A C 1
ATOM 786 O O . MET A 1 104 ? 1.601 2.373 14.383 1.00 95.75 104 MET A O 1
ATOM 790 N N . GLU A 1 105 ? 3.436 3.330 13.507 1.00 96.31 105 GLU A N 1
ATOM 791 C CA . GLU A 1 105 ? 4.295 3.129 14.680 1.00 96.31 105 GLU A CA 1
ATOM 792 C C . GLU A 1 105 ? 3.810 3.936 15.894 1.00 96.31 105 GLU A C 1
ATOM 794 O O . GLU A 1 105 ? 3.702 3.408 17.003 1.00 96.31 105 GLU A O 1
ATOM 799 N N . LEU A 1 106 ? 3.439 5.205 15.692 1.00 95.75 106 LEU A N 1
ATOM 800 C CA . LEU A 1 106 ? 2.835 6.024 16.744 1.00 95.75 106 LEU A CA 1
ATOM 801 C C . LEU A 1 106 ? 1.552 5.372 17.278 1.00 95.75 106 LEU A C 1
ATOM 803 O O . LEU A 1 106 ? 1.356 5.289 18.490 1.00 95.75 106 LEU A O 1
ATOM 807 N N . GLY A 1 107 ? 0.703 4.874 16.376 1.00 94.56 107 GLY A N 1
ATOM 808 C CA . GLY A 1 107 ? -0.502 4.129 16.715 1.00 94.56 107 GLY A CA 1
ATOM 809 C C . GLY A 1 107 ? -0.192 2.854 17.496 1.00 94.56 107 GLY A C 1
ATOM 810 O O . GLY A 1 107 ? -0.823 2.612 18.519 1.00 94.56 107 GLY A O 1
ATOM 811 N N . ALA A 1 108 ? 0.810 2.074 17.089 1.00 93.44 108 ALA A N 1
ATOM 812 C CA . ALA A 1 108 ? 1.217 0.861 17.796 1.00 93.44 108 ALA A CA 1
ATOM 813 C C . ALA A 1 108 ? 1.631 1.144 19.251 1.00 93.44 108 ALA A C 1
ATOM 815 O O . ALA A 1 108 ? 1.293 0.371 20.146 1.00 93.44 108 ALA A O 1
ATOM 816 N N . ARG A 1 109 ? 2.296 2.279 19.504 1.00 94.56 109 ARG A N 1
ATOM 817 C CA . ARG A 1 109 ? 2.736 2.686 20.849 1.00 94.56 109 ARG A CA 1
ATOM 818 C C . ARG A 1 109 ? 1.638 3.328 21.692 1.00 94.56 109 ARG A C 1
ATOM 820 O O . ARG A 1 109 ? 1.621 3.145 22.903 1.00 94.56 109 ARG A O 1
ATOM 827 N N . GLN A 1 110 ? 0.751 4.104 21.070 1.00 94.56 110 GLN A N 1
ATOM 828 C CA . GLN A 1 110 ? -0.178 4.989 21.783 1.00 94.56 110 GLN A CA 1
ATOM 829 C C . GLN A 1 110 ? -1.649 4.578 21.679 1.00 94.56 110 GLN A C 1
ATOM 831 O O . GLN A 1 110 ? -2.494 5.212 22.307 1.00 94.56 110 GLN A O 1
ATOM 836 N N . ALA A 1 111 ? -1.988 3.517 20.940 1.00 90.25 111 ALA A N 1
ATOM 837 C CA . ALA A 1 111 ? -3.378 3.118 20.706 1.00 90.25 111 ALA A CA 1
ATOM 838 C C . ALA A 1 111 ? -4.184 2.898 21.996 1.00 90.25 111 ALA A C 1
ATOM 840 O O . ALA A 1 111 ? -5.383 3.174 22.008 1.00 90.25 111 ALA A O 1
ATOM 841 N N . ALA A 1 112 ? -3.555 2.436 23.081 1.00 91.06 112 ALA A N 1
ATOM 842 C CA . ALA A 1 112 ? -4.222 2.266 24.374 1.00 91.06 112 ALA A CA 1
ATOM 843 C C . ALA A 1 112 ? -4.768 3.592 24.941 1.00 91.06 112 ALA A C 1
ATOM 845 O O . ALA A 1 112 ? -5.823 3.601 25.569 1.00 91.06 112 ALA A O 1
ATOM 846 N N . ASN A 1 113 ? -4.096 4.707 24.643 1.00 95.12 113 ASN A N 1
ATOM 847 C CA . ASN A 1 113 ? -4.471 6.054 25.075 1.00 95.12 113 ASN A CA 1
ATOM 848 C C . ASN A 1 113 ? -5.481 6.720 24.127 1.00 95.12 113 ASN A C 1
ATOM 850 O O . ASN A 1 113 ? -5.957 7.824 24.385 1.00 95.12 113 ASN A O 1
ATOM 854 N N . TRP A 1 114 ? -5.804 6.082 23.000 1.00 94.12 114 TRP A N 1
ATOM 855 C CA . TRP A 1 114 ? -6.711 6.636 22.004 1.00 94.12 114 TRP A CA 1
ATOM 856 C C . TRP A 1 114 ? -8.139 6.154 22.229 1.00 94.12 114 TRP A C 1
ATOM 858 O O . TRP A 1 114 ? -8.413 4.966 22.459 1.00 94.12 114 TRP A O 1
ATOM 868 N N . SER A 1 115 ? -9.090 7.071 22.045 1.00 93.75 115 SER A N 1
ATOM 869 C CA . SER A 1 115 ? -10.500 6.694 21.997 1.00 93.75 115 SER A CA 1
ATOM 870 C C . SER A 1 115 ? -10.721 5.607 20.927 1.00 93.75 115 SER A C 1
ATOM 872 O O . SER A 1 115 ? -10.040 5.612 19.893 1.00 93.75 115 SER A O 1
ATOM 874 N N . PRO A 1 116 ? -11.665 4.668 21.127 1.00 90.50 116 PRO A N 1
ATOM 875 C CA . PRO A 1 116 ? -11.977 3.650 20.120 1.00 90.50 116 PRO A CA 1
ATOM 876 C C . PRO A 1 116 ? -12.257 4.257 18.739 1.00 90.50 116 PRO A C 1
ATOM 878 O O . PRO A 1 116 ? -11.779 3.761 17.723 1.00 90.50 116 PRO A O 1
ATOM 881 N N . ARG A 1 117 ? -12.945 5.407 18.718 1.00 90.75 117 ARG A N 1
ATOM 882 C CA . ARG A 1 117 ? -13.268 6.151 17.495 1.00 90.75 117 ARG A CA 1
ATOM 883 C C . ARG A 1 117 ? -12.027 6.642 16.757 1.00 90.75 117 ARG A C 1
ATOM 885 O O . ARG A 1 117 ? -11.991 6.555 15.531 1.00 90.75 117 ARG A O 1
ATOM 892 N N . LEU A 1 118 ? -11.039 7.165 17.485 1.00 93.31 118 LEU A N 1
ATOM 893 C CA . LEU A 1 118 ? -9.784 7.618 16.892 1.00 93.31 118 LEU A CA 1
ATOM 894 C C . LEU A 1 118 ? -8.994 6.430 16.339 1.00 93.31 118 LEU A C 1
ATOM 896 O O . LEU A 1 118 ? -8.535 6.499 15.210 1.00 93.31 118 LEU A O 1
ATOM 900 N N . ARG A 1 119 ? -8.913 5.313 17.073 1.00 93.00 119 ARG A N 1
ATOM 901 C CA . ARG A 1 119 ? -8.247 4.089 16.591 1.00 93.00 119 ARG A CA 1
ATOM 902 C C . ARG A 1 119 ? -8.845 3.575 15.284 1.00 93.00 119 ARG A C 1
ATOM 904 O O . ARG A 1 119 ? -8.113 3.322 14.333 1.00 93.00 119 ARG A O 1
ATOM 911 N N . GLU A 1 120 ? -10.169 3.445 15.233 1.00 93.38 120 GLU A N 1
ATOM 912 C CA . GLU A 1 120 ? -10.885 2.986 14.039 1.00 93.38 120 GLU A CA 1
ATOM 913 C C . GLU A 1 120 ? -10.671 3.937 12.853 1.00 93.38 120 GLU A C 1
ATOM 915 O O . GLU A 1 120 ? -10.365 3.484 11.752 1.00 93.38 120 GLU A O 1
ATOM 920 N N . ALA A 1 121 ? -10.781 5.251 13.084 1.00 95.31 121 ALA A N 1
ATOM 921 C CA . ALA A 1 121 ? -10.555 6.264 12.055 1.00 95.31 121 ALA A CA 1
ATOM 922 C C . ALA A 1 121 ? -9.119 6.241 11.527 1.00 95.31 121 ALA A C 1
ATOM 924 O O . ALA A 1 121 ? -8.914 6.211 10.316 1.00 95.31 121 ALA A O 1
ATOM 925 N N . SER A 1 122 ? -8.132 6.202 12.423 1.00 96.12 122 SER A N 1
ATOM 926 C CA . SER A 1 122 ? -6.720 6.152 12.056 1.00 96.12 122 SER A CA 1
ATOM 927 C C . SER A 1 122 ? -6.406 4.916 11.218 1.00 96.12 122 SER A C 1
ATOM 929 O O . SER A 1 122 ? -5.740 5.042 10.200 1.00 96.12 122 SER A O 1
ATOM 931 N N . LEU A 1 123 ? -6.928 3.735 11.570 1.00 96.88 123 LEU A N 1
ATOM 932 C CA . LEU A 1 123 ? -6.706 2.518 10.779 1.00 96.88 123 LEU A CA 1
ATOM 933 C C . LEU A 1 123 ? -7.332 2.595 9.379 1.00 96.88 123 LEU A C 1
ATOM 935 O O . LEU A 1 123 ? -6.684 2.203 8.409 1.00 96.88 123 LEU A O 1
ATOM 939 N N . ALA A 1 124 ? -8.552 3.127 9.256 1.00 97.94 124 ALA A N 1
ATOM 940 C CA . ALA A 1 124 ? -9.193 3.326 7.953 1.00 97.94 124 ALA A CA 1
ATOM 941 C C . ALA A 1 124 ? -8.408 4.328 7.086 1.00 97.94 124 ALA A C 1
ATOM 943 O O . ALA A 1 124 ? -8.177 4.088 5.902 1.00 97.94 124 ALA A O 1
ATOM 944 N N . LEU A 1 125 ? -7.939 5.427 7.685 1.00 98.31 125 LEU A N 1
ATOM 945 C CA . LEU A 1 125 ? -7.126 6.432 6.998 1.00 98.31 125 LEU A CA 1
ATOM 946 C C . LEU A 1 125 ? -5.747 5.896 6.601 1.00 98.31 125 LEU A C 1
ATOM 948 O O . LEU A 1 125 ? -5.295 6.182 5.497 1.00 98.31 125 LEU A O 1
ATOM 952 N N . ILE A 1 126 ? -5.097 5.088 7.445 1.00 98.50 126 ILE A N 1
ATOM 953 C CA . ILE A 1 126 ? -3.820 4.437 7.116 1.00 98.50 126 ILE A CA 1
ATOM 954 C C . ILE A 1 126 ? -4.001 3.481 5.934 1.00 98.50 126 ILE A C 1
ATOM 956 O O . ILE A 1 126 ? -3.213 3.518 4.988 1.00 98.50 126 ILE A O 1
ATOM 960 N N . ALA A 1 127 ? -5.045 2.648 5.948 1.00 98.62 127 ALA A N 1
ATOM 961 C CA . ALA A 1 127 ? -5.326 1.721 4.855 1.00 98.62 127 ALA A CA 1
ATOM 962 C C . ALA A 1 127 ? -5.620 2.461 3.541 1.00 98.62 127 ALA A C 1
ATOM 964 O O . ALA A 1 127 ? -5.046 2.134 2.501 1.00 98.62 127 ALA A O 1
ATOM 965 N N . PHE A 1 128 ? -6.456 3.501 3.581 1.00 98.69 128 PHE A N 1
ATOM 966 C CA . PHE A 1 128 ? -6.731 4.320 2.404 1.00 98.69 128 PHE A CA 1
ATOM 967 C C . PHE A 1 128 ? -5.489 5.070 1.908 1.00 98.69 128 PHE A C 1
ATOM 969 O O . PHE A 1 128 ? -5.174 5.016 0.720 1.00 98.69 128 PHE A O 1
ATOM 976 N N . GLY A 1 129 ? -4.731 5.693 2.812 1.00 98.75 129 GLY A N 1
ATOM 977 C CA . GLY A 1 129 ? -3.471 6.360 2.496 1.00 98.75 129 GLY A CA 1
ATOM 978 C C . GLY A 1 129 ? -2.448 5.411 1.874 1.00 98.75 129 GLY A C 1
ATOM 979 O O . GLY A 1 129 ? -1.769 5.787 0.925 1.00 98.75 129 GLY A O 1
ATOM 980 N N . THR A 1 130 ? -2.388 4.157 2.327 1.00 98.62 130 THR A N 1
ATOM 981 C CA . THR A 1 130 ? -1.536 3.115 1.725 1.00 98.62 130 THR A CA 1
ATOM 982 C C . THR A 1 130 ? -1.990 2.776 0.301 1.00 98.62 130 THR A C 1
ATOM 984 O O . THR A 1 130 ? -1.166 2.587 -0.595 1.00 98.62 130 THR A O 1
ATOM 987 N N . GLY A 1 131 ? -3.304 2.758 0.056 1.00 98.50 131 GLY A N 1
ATOM 988 C CA . GLY A 1 131 ? -3.867 2.665 -1.290 1.00 98.50 131 GLY A CA 1
ATOM 989 C C . GLY A 1 131 ? -3.451 3.837 -2.188 1.00 98.50 131 GLY A C 1
ATOM 990 O O . GLY A 1 131 ? -3.045 3.611 -3.326 1.00 98.50 131 GLY A O 1
ATOM 991 N N . ILE A 1 132 ? -3.487 5.073 -1.675 1.00 98.69 132 ILE A N 1
ATOM 992 C CA . ILE A 1 132 ? -3.021 6.274 -2.393 1.00 98.69 132 ILE A CA 1
ATOM 993 C C . ILE A 1 132 ? -1.518 6.195 -2.677 1.00 98.69 132 ILE A C 1
ATOM 995 O O . ILE A 1 132 ? -1.102 6.435 -3.807 1.00 98.69 132 ILE A O 1
ATOM 999 N N . HIS A 1 133 ? -0.709 5.812 -1.688 1.00 98.44 133 HIS A N 1
ATOM 1000 C CA . HIS A 1 133 ? 0.726 5.576 -1.850 1.00 98.44 133 HIS A CA 1
ATOM 1001 C C . HIS A 1 133 ? 0.999 4.625 -3.025 1.00 98.44 133 HIS A C 1
ATOM 1003 O O . HIS A 1 133 ? 1.758 4.954 -3.931 1.00 98.44 133 HIS A O 1
ATOM 1009 N N . ALA A 1 134 ? 0.299 3.489 -3.086 1.00 98.00 134 ALA A N 1
ATOM 1010 C CA . ALA A 1 134 ? 0.431 2.551 -4.199 1.00 98.00 134 ALA A CA 1
ATOM 1011 C C . ALA A 1 134 ? -0.063 3.125 -5.545 1.00 98.00 134 ALA A C 1
ATOM 1013 O O . ALA A 1 134 ? 0.448 2.748 -6.602 1.00 98.00 134 ALA A O 1
ATOM 1014 N N . ALA A 1 135 ? -1.062 4.010 -5.519 1.00 97.88 135 ALA A N 1
ATOM 1015 C CA . ALA A 1 135 ? -1.676 4.598 -6.704 1.00 97.88 135 ALA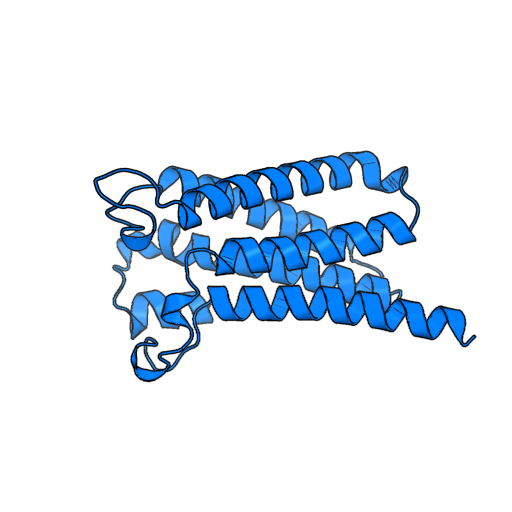 A CA 1
ATOM 1016 C C . ALA A 1 135 ? -0.803 5.650 -7.388 1.00 97.88 135 ALA A C 1
ATOM 1018 O O . ALA A 1 135 ? -0.699 5.637 -8.614 1.00 97.88 135 ALA A O 1
ATOM 1019 N N . LEU A 1 136 ? -0.173 6.533 -6.609 1.00 97.19 136 LEU A N 1
ATOM 1020 C CA . LEU A 1 136 ? 0.557 7.708 -7.096 1.00 97.19 136 LEU A CA 1
ATOM 1021 C C . LEU A 1 136 ? 1.499 7.417 -8.282 1.00 97.19 136 LEU A C 1
ATOM 1023 O O . LEU A 1 136 ? 1.374 8.099 -9.299 1.00 97.19 136 LEU A O 1
ATOM 1027 N N . PRO A 1 137 ? 2.386 6.402 -8.241 1.00 95.06 137 PRO A N 1
ATOM 1028 C CA . PRO A 1 137 ? 3.294 6.124 -9.355 1.00 95.06 137 PRO A CA 1
ATOM 1029 C C . PRO A 1 137 ? 2.678 5.267 -10.479 1.00 95.06 137 PRO A C 1
ATOM 1031 O O . PRO A 1 137 ? 3.385 4.886 -11.412 1.00 95.06 137 PRO A O 1
ATOM 1034 N N . ALA A 1 138 ? 1.402 4.878 -10.383 1.00 94.38 138 ALA A N 1
ATOM 1035 C CA . ALA A 1 138 ? 0.829 3.808 -11.201 1.00 94.38 138 ALA A CA 1
ATOM 1036 C C . ALA A 1 138 ? -0.487 4.150 -11.916 1.00 94.38 138 ALA A C 1
ATOM 1038 O O . ALA A 1 138 ? -0.950 3.322 -12.702 1.00 94.38 138 ALA A O 1
ATOM 1039 N N . THR A 1 139 ? -1.078 5.325 -11.695 1.00 92.06 139 THR A N 1
ATOM 1040 C CA . THR A 1 139 ? -2.394 5.699 -12.255 1.00 92.06 139 THR A CA 1
ATOM 1041 C C . THR A 1 139 ? -2.469 5.572 -13.778 1.00 92.06 139 THR A C 1
ATOM 1043 O O . THR A 1 139 ? -3.452 5.050 -14.300 1.00 92.06 139 THR A O 1
ATOM 1046 N N . SER A 1 140 ? -1.404 5.939 -14.497 1.00 89.75 140 SER A N 1
ATOM 1047 C CA . SER A 1 140 ? -1.328 5.825 -15.963 1.00 89.75 140 SER A CA 1
ATOM 1048 C C . SER A 1 140 ? -1.452 4.388 -16.483 1.00 89.75 140 SER A C 1
ATOM 1050 O O . SER A 1 140 ? -1.734 4.175 -17.654 1.00 89.75 140 SER A O 1
ATOM 1052 N N . THR A 1 141 ? -1.265 3.386 -15.622 1.00 88.94 141 THR A N 1
ATOM 1053 C CA . THR A 1 141 ? -1.285 1.959 -15.984 1.00 88.94 141 THR A CA 1
ATOM 1054 C C . THR A 1 141 ? -2.644 1.300 -15.772 1.00 88.94 141 THR A C 1
ATOM 1056 O O . THR A 1 141 ? -2.833 0.132 -16.107 1.00 88.94 141 THR A O 1
ATOM 1059 N N . TRP A 1 142 ? -3.580 2.016 -15.152 1.00 94.56 142 TRP A N 1
ATOM 1060 C CA . TRP A 1 142 ? -4.869 1.459 -14.758 1.00 94.56 142 TRP A CA 1
ATOM 1061 C C . TRP A 1 142 ? -5.891 1.476 -15.887 1.00 94.56 142 TRP A C 1
ATOM 1063 O O . TRP A 1 142 ? -6.758 0.615 -15.924 1.00 94.56 142 TRP A O 1
ATOM 1073 N N . LEU A 1 143 ? -5.792 2.440 -16.799 1.00 92.06 143 LEU A N 1
ATOM 1074 C CA . LEU A 1 143 ? -6.799 2.669 -17.838 1.00 92.06 143 LEU A CA 1
ATOM 1075 C C . LEU A 1 143 ? -6.482 1.961 -19.160 1.00 92.06 143 LEU A C 1
ATOM 1077 O O . LEU A 1 143 ? -7.144 2.209 -20.159 1.00 92.06 143 LEU A O 1
ATOM 1081 N N . ASP A 1 144 ? -5.501 1.060 -19.151 1.00 92.00 144 ASP A N 1
ATOM 1082 C CA . ASP A 1 144 ? -5.150 0.223 -20.296 1.00 92.00 144 ASP A CA 1
ATOM 1083 C C . ASP A 1 144 ? -5.147 -1.262 -19.893 1.00 92.00 144 ASP A C 1
ATOM 1085 O O . ASP A 1 144 ? -4.095 -1.816 -19.550 1.00 92.00 144 ASP A O 1
ATOM 1089 N N . PRO A 1 145 ? -6.326 -1.919 -19.884 1.00 92.44 145 PRO A N 1
ATOM 1090 C CA . PRO A 1 145 ? -6.436 -3.337 -19.554 1.00 92.44 145 PRO A CA 1
ATOM 1091 C C . PRO A 1 145 ? -5.704 -4.254 -20.536 1.00 92.44 145 PRO A C 1
ATOM 1093 O O . PRO A 1 145 ? -5.308 -5.355 -20.158 1.00 92.44 145 PRO A O 1
ATOM 1096 N N . VAL A 1 146 ? -5.499 -3.815 -21.782 1.00 93.44 146 VAL A N 1
ATOM 1097 C CA . VAL A 1 146 ? -4.790 -4.600 -22.803 1.00 93.44 146 VAL A CA 1
ATOM 1098 C C . VAL A 1 146 ? -3.306 -4.715 -22.448 1.00 93.44 146 VAL A C 1
ATOM 1100 O O . VAL A 1 146 ? -2.704 -5.769 -22.646 1.00 93.44 146 VAL A O 1
ATOM 1103 N N . ALA A 1 147 ? -2.725 -3.687 -21.825 1.00 91.56 147 ALA A N 1
ATOM 1104 C CA . ALA A 1 147 ? -1.354 -3.721 -21.316 1.00 91.56 147 ALA A CA 1
ATOM 1105 C C . ALA A 1 147 ? -1.175 -4.517 -20.004 1.00 91.56 147 ALA A C 1
ATOM 1107 O O . ALA A 1 147 ? -0.064 -4.586 -19.459 1.00 91.56 147 ALA A O 1
ATOM 1108 N N . TRP A 1 148 ? -2.236 -5.104 -19.439 1.00 96.56 148 TRP A N 1
ATOM 1109 C CA . TRP A 1 148 ? -2.125 -5.890 -18.213 1.00 96.56 148 TRP A CA 1
ATOM 1110 C C . TRP A 1 148 ? -1.563 -7.289 -18.505 1.00 96.56 148 TRP A C 1
ATOM 1112 O O . TRP A 1 148 ? -2.137 -8.016 -19.314 1.00 96.56 148 TRP A O 1
ATOM 1122 N N . PRO A 1 149 ? -0.489 -7.733 -17.817 1.00 96.31 149 PRO A N 1
ATOM 1123 C CA . PRO A 1 149 ? 0.057 -9.077 -18.004 1.00 96.31 149 PRO A CA 1
ATOM 1124 C C . PRO A 1 149 ? -1.014 -10.152 -17.772 1.00 96.31 149 PRO A C 1
ATOM 1126 O O . PRO A 1 149 ? -1.513 -10.295 -16.654 1.00 96.31 149 PRO A O 1
ATOM 1129 N N . GLY A 1 150 ? -1.384 -10.867 -18.840 1.00 95.69 150 GLY A N 1
ATOM 1130 C CA . GLY A 1 150 ? -2.460 -11.867 -18.852 1.00 95.69 150 GLY A CA 1
ATOM 1131 C C . GLY A 1 150 ? -3.843 -11.326 -18.465 1.00 95.69 150 GLY A C 1
ATOM 1132 O O . GLY A 1 150 ? -4.635 -12.067 -17.892 1.00 95.69 150 GLY A O 1
ATOM 1133 N N . GLY A 1 151 ? -4.111 -10.034 -18.689 1.00 95.75 151 GLY A N 1
ATOM 1134 C CA . GLY A 1 151 ? -5.364 -9.382 -18.290 1.00 95.75 151 GLY A CA 1
ATOM 1135 C C . GLY A 1 151 ? -5.522 -9.194 -16.776 1.00 95.75 151 GLY A C 1
ATOM 1136 O O . GLY A 1 151 ? -6.599 -8.830 -16.309 1.00 95.75 151 GLY A O 1
ATOM 1137 N N . LEU A 1 152 ? -4.469 -9.439 -15.984 1.00 96.69 152 LEU A N 1
ATOM 1138 C CA . LEU A 1 152 ? -4.534 -9.349 -14.526 1.00 96.69 152 LEU A CA 1
ATOM 1139 C C . LEU A 1 152 ? -4.336 -7.905 -14.027 1.00 96.69 152 LEU A C 1
ATOM 1141 O O . LEU A 1 152 ? -3.259 -7.322 -14.254 1.00 96.69 152 LEU A O 1
ATOM 1145 N N . PRO A 1 153 ? -5.289 -7.343 -13.255 1.00 96.94 153 PRO A N 1
ATOM 1146 C CA . PRO A 1 153 ? -5.205 -5.968 -12.781 1.00 96.94 153 PRO A CA 1
ATOM 1147 C C . PRO A 1 153 ? -3.902 -5.678 -12.011 1.00 96.94 153 PRO A C 1
ATOM 1149 O O . PRO A 1 153 ? -3.359 -6.544 -11.308 1.00 96.94 153 PRO A O 1
ATOM 1152 N N . PRO A 1 154 ? -3.343 -4.461 -12.120 1.00 97.12 154 PRO A N 1
ATOM 1153 C CA . PRO A 1 154 ? -2.187 -4.058 -11.334 1.00 97.12 154 PRO A CA 1
ATOM 1154 C C . PRO A 1 154 ? -2.456 -4.197 -9.834 1.00 97.12 154 PRO A C 1
ATOM 1156 O O . PRO A 1 154 ? -3.506 -3.791 -9.340 1.00 97.12 154 PRO A O 1
ATOM 1159 N N . LEU A 1 155 ? -1.471 -4.703 -9.084 1.00 97.88 155 LEU A N 1
ATOM 1160 C CA . LEU A 1 155 ? -1.567 -4.760 -7.619 1.00 97.88 155 LEU A CA 1
ATOM 1161 C C . LEU A 1 155 ? -1.796 -3.374 -7.001 1.00 97.88 155 LEU A C 1
ATOM 1163 O O . LEU A 1 155 ? -2.452 -3.276 -5.977 1.00 97.88 155 LEU A O 1
ATOM 1167 N N . THR A 1 156 ? -1.310 -2.307 -7.636 1.00 97.62 156 THR A N 1
ATOM 1168 C CA . THR A 1 156 ? -1.539 -0.926 -7.191 1.00 97.62 156 THR A CA 1
ATOM 1169 C C . THR A 1 156 ? -3.008 -0.512 -7.283 1.00 97.62 156 THR A C 1
ATOM 1171 O O . THR A 1 156 ? -3.500 0.149 -6.374 1.00 97.62 156 THR A O 1
ATOM 1174 N N . LEU A 1 157 ? -3.727 -0.955 -8.322 1.00 97.94 157 LEU A N 1
ATOM 1175 C CA . LEU A 1 157 ? -5.172 -0.748 -8.448 1.00 97.94 157 LEU A CA 1
ATOM 1176 C C . LEU A 1 157 ? -5.927 -1.539 -7.374 1.00 97.94 157 LEU A C 1
ATOM 1178 O O . LEU A 1 157 ? -6.788 -0.989 -6.693 1.00 97.94 157 LEU A O 1
ATOM 1182 N N . ILE A 1 158 ? -5.558 -2.810 -7.176 1.00 98.12 158 ILE A N 1
ATOM 1183 C CA . ILE A 1 158 ? -6.136 -3.654 -6.117 1.00 98.12 158 ILE A CA 1
ATOM 1184 C C . ILE A 1 158 ? -5.938 -2.996 -4.744 1.00 98.12 158 ILE A C 1
ATOM 1186 O O . ILE A 1 158 ? -6.886 -2.910 -3.966 1.00 98.12 158 ILE A O 1
ATOM 1190 N N . SER A 1 159 ? -4.738 -2.484 -4.460 1.00 98.44 159 SER A N 1
ATOM 1191 C CA . SER A 1 159 ? -4.441 -1.770 -3.217 1.00 98.44 159 SER A CA 1
ATOM 1192 C C . SER A 1 159 ? -5.281 -0.506 -3.054 1.00 98.44 159 SER A C 1
ATOM 1194 O O . SER A 1 159 ? -5.835 -0.275 -1.982 1.00 98.44 159 SER A O 1
ATOM 1196 N N . PHE A 1 160 ? -5.418 0.304 -4.104 1.00 98.56 160 PHE A N 1
ATOM 1197 C CA . PHE A 1 160 ? -6.238 1.512 -4.051 1.00 98.56 160 PHE A CA 1
ATOM 1198 C C . PHE A 1 160 ? -7.704 1.195 -3.725 1.00 98.56 160 PHE A C 1
ATOM 1200 O O . PHE A 1 160 ? -8.276 1.787 -2.808 1.00 98.56 160 PHE A O 1
ATOM 1207 N N . VAL A 1 161 ? -8.284 0.199 -4.403 1.00 98.44 161 VAL A N 1
ATOM 1208 C CA . VAL A 1 161 ? -9.659 -0.256 -4.147 1.00 98.44 161 VAL A CA 1
ATOM 1209 C C . VAL A 1 161 ? -9.804 -0.816 -2.729 1.00 98.44 161 VAL A C 1
ATOM 1211 O O . VAL A 1 161 ? -10.738 -0.442 -2.024 1.00 98.44 161 VAL A O 1
ATOM 1214 N N . ALA A 1 162 ? -8.875 -1.659 -2.269 1.00 98.50 162 ALA A N 1
ATOM 1215 C CA . ALA A 1 162 ? -8.909 -2.225 -0.919 1.00 98.50 162 ALA A CA 1
ATOM 1216 C C . ALA A 1 162 ? -8.830 -1.140 0.170 1.00 98.50 162 ALA A C 1
ATOM 1218 O O . ALA A 1 162 ? -9.578 -1.182 1.151 1.00 98.50 162 ALA A O 1
ATOM 1219 N N . GLY A 1 163 ? -7.975 -0.133 -0.026 1.00 98.44 163 GLY A N 1
ATOM 1220 C CA . GLY A 1 163 ? -7.930 1.052 0.825 1.00 98.44 163 GLY A CA 1
ATOM 1221 C C . GLY A 1 163 ? -9.265 1.802 0.826 1.00 98.44 163 GLY A C 1
ATOM 1222 O O . GLY A 1 163 ? -9.788 2.102 1.898 1.00 98.44 163 GLY A O 1
ATOM 1223 N N . GLY A 1 164 ? -9.870 2.030 -0.344 1.00 98.44 164 GLY A N 1
ATOM 1224 C CA . GLY A 1 164 ? -11.195 2.651 -0.467 1.00 98.44 164 GLY A CA 1
ATOM 1225 C C . GLY A 1 164 ? -12.296 1.889 0.284 1.00 98.44 164 GLY A C 1
ATOM 1226 O O . GLY A 1 164 ? -13.107 2.497 0.983 1.00 98.44 164 GLY A O 1
ATOM 1227 N N . VAL A 1 165 ? -12.279 0.553 0.223 1.00 98.06 165 VAL A N 1
ATOM 1228 C CA . VAL A 1 165 ? -13.211 -0.307 0.971 1.00 98.06 165 VAL A CA 1
ATOM 1229 C C . VAL A 1 165 ? -13.095 -0.084 2.480 1.00 98.06 165 VAL A C 1
ATOM 1231 O O . VAL A 1 165 ? -14.122 0.001 3.149 1.00 98.06 1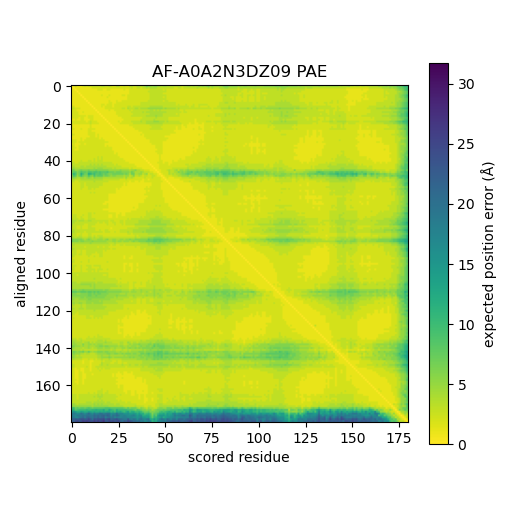65 VAL A O 1
ATOM 1234 N N . SER A 1 166 ? -11.889 0.064 3.039 1.00 97.12 166 SER A N 1
ATOM 1235 C CA . SER A 1 166 ? -11.745 0.328 4.482 1.00 97.12 166 SER A CA 1
ATOM 1236 C C . SER A 1 166 ? -12.399 1.641 4.922 1.00 97.12 166 SER A C 1
ATOM 1238 O O . SER A 1 166 ? -13.065 1.673 5.960 1.00 97.12 166 SER A O 1
ATOM 1240 N N . LEU A 1 167 ? -12.282 2.698 4.111 1.00 96.69 167 LEU A N 1
ATOM 1241 C CA . LEU A 1 167 ? -12.905 3.991 4.387 1.00 96.69 167 LEU A CA 1
ATOM 1242 C C . LEU A 1 167 ? -14.435 3.896 4.312 1.00 96.69 167 LEU A C 1
ATOM 1244 O O . LEU A 1 167 ? -15.131 4.423 5.181 1.00 96.69 167 LEU A O 1
ATOM 1248 N N . LEU A 1 168 ? -14.954 3.169 3.317 1.00 97.19 168 LEU A N 1
ATOM 1249 C CA . LEU A 1 168 ? -16.385 2.904 3.177 1.00 97.19 168 LEU A CA 1
ATOM 1250 C C . LEU A 1 168 ? -16.933 2.127 4.381 1.00 97.19 168 LEU A C 1
ATOM 1252 O O . LEU A 1 168 ? -17.933 2.535 4.968 1.00 97.19 168 LEU A O 1
ATOM 1256 N N . VAL A 1 169 ? -16.266 1.041 4.782 1.00 95.88 169 VAL A N 1
ATOM 1257 C CA . VAL A 1 169 ? -16.668 0.210 5.929 1.00 95.88 169 VAL A CA 1
ATOM 1258 C C . VAL A 1 169 ? -16.730 1.038 7.211 1.00 95.88 169 VAL A C 1
ATOM 1260 O O . VAL A 1 169 ? -17.725 0.975 7.931 1.00 95.88 169 VAL A O 1
ATOM 1263 N N . TRP A 1 170 ? -15.709 1.857 7.469 1.00 94.75 170 TRP A N 1
ATOM 1264 C CA . TRP A 1 170 ? -15.691 2.764 8.616 1.00 94.75 170 TRP A CA 1
ATOM 1265 C C . TRP A 1 170 ? -16.800 3.825 8.555 1.00 94.75 170 TRP A C 1
ATOM 1267 O O . TRP A 1 170 ? -17.430 4.134 9.568 1.00 94.75 170 TRP A O 1
ATOM 1277 N N . GLY A 1 171 ? -17.079 4.378 7.372 1.00 93.94 171 GLY A N 1
ATOM 1278 C CA . GLY A 1 171 ? -18.171 5.333 7.181 1.00 93.94 171 GLY A CA 1
ATOM 1279 C C . GLY A 1 171 ? -19.547 4.718 7.457 1.00 93.94 171 GLY A C 1
ATOM 1280 O O . GLY A 1 171 ? -20.385 5.339 8.113 1.00 93.94 171 GLY A O 1
ATOM 1281 N N . LEU A 1 172 ? -19.773 3.482 7.006 1.00 92.56 172 LEU A N 1
ATOM 1282 C CA . LEU A 1 172 ? -21.029 2.757 7.216 1.00 92.56 172 LEU A CA 1
ATOM 1283 C C . LEU A 1 172 ? -21.232 2.355 8.682 1.00 92.56 172 LEU A C 1
ATOM 1285 O O . LEU A 1 172 ? -22.331 2.535 9.206 1.00 92.56 172 LEU A O 1
ATOM 1289 N N . SER A 1 173 ? -20.182 1.902 9.376 1.00 88.50 173 SER A N 1
ATOM 1290 C CA . SER A 1 173 ? -20.275 1.518 10.794 1.00 88.50 173 SER A CA 1
ATOM 1291 C C . SER A 1 173 ? -20.589 2.692 11.728 1.00 88.50 173 SER A C 1
ATOM 1293 O O . SER A 1 173 ? -21.028 2.488 12.858 1.00 88.50 173 SER A O 1
ATOM 1295 N N . ARG A 1 174 ? -20.376 3.935 11.277 1.00 81.56 174 ARG A N 1
ATOM 1296 C CA . ARG A 1 174 ? -20.784 5.143 12.011 1.00 81.56 174 ARG A CA 1
ATOM 1297 C C . ARG A 1 174 ? -22.277 5.412 11.918 1.00 81.56 174 ARG A C 1
ATOM 1299 O O . ARG A 1 174 ? -22.873 5.817 12.911 1.00 81.56 174 ARG A O 1
ATOM 1306 N N . ARG A 1 175 ? -22.874 5.191 10.745 1.00 78.75 175 ARG A N 1
ATOM 1307 C CA . ARG A 1 175 ? -24.299 5.469 10.516 1.00 78.75 175 ARG A CA 1
ATOM 1308 C C . ARG A 1 175 ? -25.185 4.541 11.341 1.00 78.75 175 ARG A C 1
ATOM 1310 O O . ARG A 1 175 ? -26.137 5.011 11.947 1.00 78.75 175 ARG A O 1
ATOM 1317 N N . SER A 1 176 ? -24.815 3.265 11.454 1.00 70.06 176 SER A N 1
ATOM 1318 C CA . SER A 1 176 ? -25.564 2.286 12.254 1.00 70.06 176 SER A CA 1
ATOM 1319 C C . SER A 1 176 ? -25.605 2.601 13.755 1.00 70.06 176 SER A C 1
ATOM 1321 O O . SER A 1 176 ? -26.507 2.141 14.439 1.00 70.06 176 SER A O 1
ATOM 1323 N N . LEU A 1 177 ? -24.638 3.368 14.276 1.00 61.22 177 LEU A N 1
ATOM 1324 C CA . LEU A 1 177 ? -24.594 3.788 15.684 1.00 61.22 177 LEU A CA 1
ATOM 1325 C C . LEU A 1 177 ? -25.406 5.060 15.967 1.00 61.22 177 LEU A C 1
ATOM 1327 O O . LEU A 1 177 ? -25.584 5.402 17.127 1.00 61.22 177 LEU A O 1
ATOM 1331 N N . GLN A 1 178 ? -25.828 5.795 14.934 1.00 61.41 178 GLN A N 1
ATOM 1332 C CA . GLN A 1 178 ? -26.663 6.995 15.082 1.00 61.41 178 GLN A CA 1
ATOM 1333 C C . GLN A 1 178 ? -28.158 6.689 14.929 1.00 61.41 178 GLN A C 1
ATOM 1335 O O . GLN A 1 178 ? -28.986 7.518 15.288 1.00 61.41 178 GLN A O 1
ATOM 1340 N N . SER A 1 179 ? -28.497 5.523 14.376 1.00 55.91 179 SER A N 1
ATOM 1341 C CA . SER A 1 179 ? -29.868 5.057 14.151 1.00 55.91 179 SER A CA 1
ATOM 1342 C C . SER A 1 179 ? -30.380 4.073 15.214 1.00 55.91 179 SER A C 1
ATOM 1344 O O . SER A 1 179 ? -31.479 3.550 15.049 1.00 55.91 179 SER A O 1
ATOM 1346 N N . ALA A 1 180 ? -29.572 3.769 16.233 1.00 52.84 180 ALA A N 1
ATOM 1347 C CA . ALA A 1 180 ? -29.884 2.873 17.349 1.00 52.84 180 ALA A CA 1
ATOM 1348 C C . ALA A 1 180 ? -29.855 3.667 18.657 1.00 52.84 180 ALA A C 1
ATOM 1350 O O . ALA A 1 180 ? -30.702 3.376 19.527 1.00 52.84 180 ALA A O 1
#

Sequence (180 aa):
MIYATLRYNVLKGVPWTDWPSYTLNKAFAVGSLLAIVAAVIRLARRVNGSATLLVWGGVLALAHSLLTFALLDPIYYARLFHEGKLTAAASASLTLGALLMAVMELGARQAANWSPRLREASLALIAFGTGIHAALPATSTWLDPVAWPGGLPPLTLISFVAGGVSLLVWGLSRRSLQSA

Radius of gyration: 17.11 Å; Cα contacts (8 Å, |Δi|>4): 210; chains: 1; bounding box: 48×31×48 Å

Foldseek 3Di:
DVLLCCQVCVQVVHDPVCCVQQSLLLVLLLQLLLLLLVLLLCLLVVHDDNVVSLVSSLVSLVSSVVSCVVVVACVRVVLQDDPRDGDPLNVVLVVLSVVLNVLSVVCVVCVVVDDSLVNSVNSLCSQQSSLSSLCSSCVVPQPCLVPRRVSRGDSSNVSNVSSVSSNVSSVVSVVVVVVD

Mean predicted aligned error: 3.21 Å

pLDDT: mean 95.2, std 6.68, range [52.84, 98.75]